Protein 7A0Q (pdb70)

Foldseek 3Di:
DAQAFFAQADAAFPCPQPFDDQPLQCAACQNFAKKKKWKFFQFPVGWTKIKIWMWHFDQAWIKIKMKIAGLVPRDIDIEIGIGHHADNDRFHDGDDPPFDKGAPDSSSAQWIWGADDDVQWGWIKIWHLSAYKQQPPRRQKDQFFPGIKGKIKSQFTQMWTWTAHPNRTTTTDRRRMGMIIMRMDTDDPGGFQKKKWWWWDFVVFQKTKTWIWGAHPVVRGTGTWIWIQHPSRDIDIWGKDKDFDAPDWAQAPVNLDIHGFWIWIGTPPFKIKIKGFSDHDQWHDDPFQQRIKRWTKMKMWIDTPNHTTITITIMIIGGPHSVD

Organism: Fusarium vanettenii (strain ATCC MYA-4622 / CBS 123669 / FGSC 9596 / NRRL 45880 / 77-13-4) (NCBI:txid660122)

InterPro domains:
  IPR010791 AttH domain [PF07143] (117-211)
  IPR023374 AttH-like domain superfamily [G3DSA:2.40.370.10] (51-213)
  IPR023374 AttH-like domain superfamily [G3DSA:2.40.370.10] (216-345)
  IPR053112 Fungal Dehydratase/Hydratase [PTHR40617] (25-342)

B-factor: mean 23.91, std 9.0, range [11.02, 64.19]

Radius of gyration: 18.1 Å; Cα contacts (8 Å, |Δi|>4): 929; chains: 1; bounding box: 51×47×46 Å

Solvent-accessible surface area: 13326 Å² total; per-residue (Å²): 166,52,63,3,127,38,35,145,60,162,22,49,30,96,103,82,70,117,45,79,32,36,7,28,129,6,0,13,5,62,51,15,18,19,0,14,2,0,1,0,0,5,2,96,78,80,43,9,6,4,2,6,1,14,0,26,45,36,128,121,33,1,3,0,5,0,2,11,4,18,12,140,77,69,62,33,56,55,15,30,35,64,20,96,79,26,75,128,64,117,81,2,56,0,44,18,67,102,11,0,0,60,18,66,26,186,57,15,21,57,87,0,51,1,30,0,78,71,126,102,1,42,4,59,2,17,5,50,5,20,0,14,20,0,10,0,26,17,32,0,39,24,48,16,2,102,12,71,2,57,1,1,0,1,0,2,0,89,0,87,32,14,0,41,28,153,75,104,153,8,49,8,32,44,68,112,0,2,0,0,0,10,0,28,32,49,91,39,99,36,51,1,29,46,23,13,7,0,0,0,1,0,58,89,37,94,54,16,0,0,0,5,20,9,52,7,81,91,146,127,75,111,28,108,28,0,0,0,11,6,31,123,38,99,38,58,72,36,76,2,104,54,65,48,28,119,192,86,55,46,107,7,72,39,71,158,22,45,4,10,0,13,0,113,2,101,1,60,73,5,9,52,5,74,0,31,4,70,14,86,61,2,1,2,52,11,157,49,8,31,7,4,0,0,3,0,1,0,41,11,61,23,46,9,112,106,99,111,14,139,10,8,0,0,0,17,9,4,45,29,51,67,132,112

Sequence (324 aa):
KFPFKPENSSKTTGTNAIPIVYGLLSESQPNSVGGSWWSSSYITTTNNEQYVVLAHYLDNPVYTYFRASTLNLETNEYHQYVTVGSSTPNITTLDVSVGNNGIKSESEEDNLSKLRSYSNHDNVTFDITYDATTGAVANGGAGTFQFGEGLTWEFGLPSSAKTEGSLTVHGEKLAIDPAKSHTWYDRQWGNTAAIPSNWTWFQLHIPSTEYKISAWIFSDPFRNTETRFATIRGANDETLVLPLEFTPIYKRTYESATGRVTYPLDWKLKISGFGDDFKLSSYTEDQELVGEDALQTAYEGFITFSGNVHSKPVQGYGLVEIVYSTWDV

Secondary structure (DSSP, 8-state):
--------S-TTTT--S--SS-TGGG-SGGG-SEEEEEEEEEBTTS-EEEEEEEEEE-SS-EEEEEEEEETTT--EEEEEEEES-----SS-EEEETTEEEEE-STTSSS-EEEEEEETTEEEEEEEE--S--EETTTTSEEEETTEEEEEEEEEEEEEEEEEEETTEEEEB-GGG-EEEEEEEEES-S---SEEEEEEEE-TTSS-EEEEEEEEETTTTEEEEEEEEE-STT-EEEEEEEEEEEEEEEEE-TTSS-EEEEEEEEEETTTEEEEEEESSS--EE--SSSTT-EEEEEEEEEEEETTEEEEEEEEEEEEES-S--

Structure (mmCIF, N/CA/C/O backbone):
data_7A0Q
#
_entry.id   7A0Q
#
_cell.length_a   121.327
_cell.length_b   70.201
_cell.length_c   51.260
_cell.angle_alpha   90.000
_cell.angle_beta   103.546
_cell.angle_gamma   90.000
#
_symmetry.space_group_name_H-M   'C 1 2 1'
#
loop_
_entity.id
_entity.type
_entity.pdbx_description
1 polymer 'CrtC domain-containing protein'
2 branched alpha-D-mannopyranose-(1-2)-alpha-D-mannopyranose
3 branched alpha-D-mannopyranose-(1-2)-alpha-D-mannopyranose-(1-6)-[alpha-D-mannopyranose-(1-3)]alpha-D-mannopyranose-(1-6)-beta-D-mannopyranose-(1-4)-2-acetamido-2-deoxy-beta-D-glucopyranose-(1-4)-2-acetamido-2-deoxy-beta-D-glucopyranose
4 non-polymer 2-acetamido-2-deoxy-beta-D-glucopyranose
5 non-polymer 'MAGNESIUM ION'
6 non-polymer IMIDAZOLE
7 water water
#
loop_
_atom_site.group_PDB
_atom_site.id
_atom_site.type_symbol
_atom_site.label_atom_id
_atom_site.label_alt_id
_atom_site.label_comp_id
_atom_site.label_asym_id
_atom_site.label_entity_id
_atom_site.label_seq_id
_atom_site.pdbx_PDB_ins_code
_atom_site.Cartn_x
_atom_site.Cartn_y
_atom_site.Cartn_z
_atom_site.occupancy
_atom_site.B_iso_or_equiv
_atom_site.auth_seq_id
_atom_site.auth_comp_id
_atom_site.auth_asym_id
_atom_site.auth_atom_id
_atom_site.pdbx_PDB_model_num
ATOM 1 N N . LYS A 1 25 ? 16.42499 -29.94465 60.75409 1.000 31.76338 25 LYS A N 1
ATOM 2 C CA . LYS A 1 25 ? 16.36104 -28.61206 60.15598 1.000 26.92967 25 LYS A CA 1
ATOM 3 C C . LYS A 1 25 ? 14.98264 -28.35763 59.56059 1.000 28.77822 25 LYS A C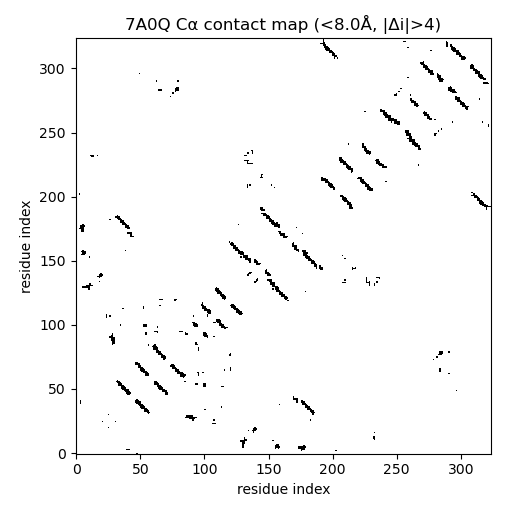 1
ATOM 4 O O . LYS A 1 25 ? 14.35248 -29.26739 59.00995 1.000 31.59427 25 LYS A O 1
ATOM 10 N N . PHE A 1 26 ? 14.51280 -27.11664 59.66915 1.000 22.43322 26 PHE A N 1
ATOM 11 C CA . PHE A 1 26 ? 13.22061 -26.81163 59.06829 1.000 24.38046 26 PHE A CA 1
ATOM 12 C C . PHE A 1 26 ? 13.36591 -26.70399 57.55588 1.000 22.22234 26 PHE A C 1
ATOM 13 O O . PHE A 1 26 ? 14.39572 -26.23500 57.06774 1.000 21.32056 26 PHE A O 1
ATOM 21 N N . PRO A 1 27 ? 12.34882 -27.12888 56.78722 1.000 20.73412 27 PRO A N 1
ATOM 22 C CA . PRO A 1 27 ? 12.43908 -27.14444 55.32220 1.000 19.85392 27 PRO A CA 1
ATOM 23 C C . PRO A 1 27 ? 12.17595 -25.78205 54.67125 1.000 21.82497 27 PRO A C 1
ATOM 24 O O . PRO A 1 27 ? 11.35733 -25.65799 53.75710 1.000 22.44973 27 PRO A O 1
ATOM 28 N N . PHE A 1 28 ? 12.90306 -24.75567 55.12839 1.000 19.07386 28 PHE A N 1
ATOM 29 C CA . PHE A 1 28 ? 12.81549 -23.43632 54.50591 1.000 18.56930 28 PHE A CA 1
ATOM 30 C C . PHE A 1 28 ? 13.23838 -23.51321 53.04389 1.000 23.70115 28 PHE A C 1
ATOM 31 O O . PHE A 1 28 ? 14.28515 -24.08397 52.71853 1.000 22.32090 28 PHE A O 1
ATOM 39 N N . LYS A 1 29 ? 12.43476 -22.91336 52.16039 1.000 20.58748 29 LYS A N 1
ATOM 40 C CA . LYS A 1 29 ? 12.79202 -22.82893 50.75042 1.000 18.12036 29 LYS A CA 1
ATOM 41 C C . LYS A 1 29 ? 11.88737 -21.81220 50.07014 1.000 19.03557 29 LYS A C 1
ATOM 42 O O . LYS A 1 29 ? 10.74397 -21.61768 50.50368 1.000 21.03593 29 LYS A O 1
ATOM 48 N N . PRO A 1 30 ? 12.35051 -21.15504 49.01451 1.000 19.40002 30 PRO A N 1
ATOM 49 C CA . PRO A 1 30 ? 11.52314 -20.15141 48.34416 1.000 19.25385 30 PRO A CA 1
ATOM 50 C C . PRO A 1 30 ? 10.57472 -20.77480 47.33290 1.000 22.55407 30 PRO A C 1
ATOM 51 O O . PRO A 1 30 ? 10.77014 -21.89133 46.84600 1.000 21.41703 30 PRO A O 1
ATOM 55 N N . GLU A 1 31 ? 9.53107 -20.01527 47.01434 1.000 17.99492 31 GLU A N 1
ATOM 56 C CA . GLU A 1 31 ? 8.75754 -20.31489 45.82451 1.000 17.88311 31 GLU A CA 1
ATOM 57 C C . GLU A 1 31 ? 9.42729 -19.68571 44.61029 1.000 20.42815 31 GLU A C 1
ATOM 58 O O . GLU A 1 31 ? 10.34568 -18.86419 44.72506 1.000 21.03861 31 GLU A O 1
ATOM 64 N N . ASN A 1 32 ? 8.98210 -20.10612 43.42557 1.000 22.49367 32 ASN A N 1
ATOM 65 C CA . ASN A 1 32 ? 9.48197 -19.54967 42.17880 1.000 23.71646 32 ASN A CA 1
ATOM 66 C C . ASN A 1 32 ? 8.29216 -19.31200 41.24800 1.000 28.13706 32 ASN A C 1
ATOM 67 O O . ASN A 1 32 ? 8.20328 -19.85122 40.14779 1.000 30.66416 32 ASN A O 1
ATOM 72 N N A SER A 1 33 ? 7.36002 -18.47839 41.70390 0.412 23.32207 33 SER A N 1
ATOM 73 N N B SER A 1 33 ? 7.36013 -18.47594 41.69101 0.588 23.29454 33 SER A N 1
ATOM 74 C CA A SER A 1 33 ? 6.10919 -18.19718 41.01161 0.412 24.88140 33 SER A CA 1
ATOM 75 C CA B SER A 1 33 ? 6.13760 -18.20462 40.95116 0.588 24.86755 33 SER A CA 1
ATOM 76 C C A SER A 1 33 ? 6.01994 -16.71446 40.66305 0.412 24.26236 33 SER A C 1
ATOM 77 C C B SER A 1 33 ? 5.99268 -16.70620 40.70502 0.588 24.24842 33 SER A C 1
ATOM 78 O O A SER A 1 33 ? 6.89238 -15.91241 41.00695 0.412 25.27658 33 SER A O 1
ATOM 79 O O B SER A 1 33 ? 6.79894 -15.88935 41.15898 0.588 24.94504 33 SER A O 1
ATOM 84 N N . LYS A 1 34 ? 4.93533 -16.35222 39.98058 1.000 27.12719 34 LYS A N 1
ATOM 85 C CA . LYS A 1 34 ? 4.63976 -14.95703 39.68905 1.000 23.73500 34 LYS A CA 1
ATOM 86 C C . LYS A 1 34 ? 3.86010 -14.34640 40.84902 1.000 19.93469 34 LYS A C 1
ATOM 87 O O . LYS A 1 34 ? 2.99385 -14.99809 41.43518 1.000 21.61834 34 LYS A O 1
ATOM 93 N N . THR A 1 35 ? 4.14566 -13.07555 41.15070 1.000 19.26464 35 THR A N 1
ATOM 94 C CA . THR A 1 35 ? 3.64871 -12.45658 42.38484 1.000 20.25350 35 THR A CA 1
ATOM 95 C C . THR A 1 35 ? 2.12589 -12.34237 42.39908 1.000 20.02955 35 THR A C 1
ATOM 96 O O . THR A 1 35 ? 1.48433 -12.56881 43.43658 1.000 22.00925 35 THR A O 1
ATOM 100 N N . THR A 1 36 ? 1.52039 -11.97019 41.27567 1.000 21.95560 36 THR A N 1
ATOM 101 C CA . THR A 1 36 ? 0.07648 -11.81265 41.20591 1.000 17.58560 36 THR A CA 1
ATOM 102 C C . THR A 1 36 ? -0.58263 -12.92559 40.40623 1.000 19.34324 36 THR A C 1
ATOM 103 O O . THR A 1 36 ? -1.78061 -12.84552 40.11428 1.000 22.24534 36 THR A O 1
ATOM 107 N N . GLY A 1 37 ? 0.18344 -13.95183 40.03700 1.000 20.29612 37 GLY A N 1
ATOM 108 C CA . GLY A 1 37 ? -0.37815 -15.13240 39.40301 1.000 18.86797 37 GLY A CA 1
ATOM 109 C C . GLY A 1 37 ? -1.07013 -14.80986 38.09532 1.000 22.52771 37 GLY A C 1
ATOM 110 O O . GLY A 1 37 ? -0.52333 -14.14160 37.21435 1.000 20.57767 37 GLY A O 1
ATOM 111 N N . THR A 1 38 ? -2.30492 -15.27636 37.96356 1.000 21.13908 38 THR A N 1
ATOM 112 C CA . THR A 1 38 ? -3.07615 -15.04334 36.75295 1.000 16.75056 38 THR A CA 1
ATOM 113 C C . THR A 1 38 ? -3.69789 -13.64968 36.68300 1.000 19.35005 38 THR A C 1
ATOM 114 O O . THR A 1 38 ? -4.18317 -13.26519 35.60873 1.000 19.31028 38 THR A O 1
ATOM 118 N N . ASN A 1 39 ? -3.71867 -12.90501 37.79243 1.000 16.51889 39 ASN A N 1
ATOM 119 C CA . ASN A 1 39 ? -4.42598 -11.62511 37.92313 1.000 20.46672 39 ASN A CA 1
ATOM 120 C C . ASN A 1 39 ? -5.92552 -11.76203 37.64891 1.000 22.58832 39 ASN A C 1
ATOM 121 O O . ASN A 1 39 ? -6.61349 -10.76819 37.35798 1.000 24.31996 39 ASN A O 1
ATOM 126 N N . ALA A 1 40 ? -6.44949 -12.98306 37.77091 1.000 19.17788 40 ALA A N 1
ATOM 127 C CA . ALA A 1 40 ? -7.86491 -13.23813 37.51850 1.000 16.39886 40 ALA A CA 1
ATOM 128 C C . ALA A 1 40 ? -8.75332 -12.69551 38.63209 1.000 14.31466 40 ALA A C 1
ATOM 129 O O . ALA A 1 40 ? -9.92174 -12.36972 38.38726 1.000 15.94949 40 ALA A O 1
ATOM 131 N N . ILE A 1 41 ? -8.23999 -12.63243 39.85451 1.000 15.89366 41 ILE A N 1
ATOM 132 C CA . ILE A 1 41 ? -8.98385 -12.09741 40.99014 1.000 14.77049 41 ILE A CA 1
ATOM 133 C C . ILE A 1 41 ? -8.72889 -10.59890 41.03990 1.000 16.35070 41 ILE A C 1
ATOM 134 O O . ILE A 1 41 ? -7.56097 -10.18522 41.12341 1.000 15.54374 41 ILE A O 1
ATOM 139 N N . PRO A 1 42 ? -9.76085 -9.75966 40.96508 1.000 14.01423 42 PRO A N 1
ATOM 140 C CA . PRO A 1 42 ? -9.56679 -8.30332 40.83944 1.000 14.45521 42 PRO A CA 1
ATOM 141 C C . PRO A 1 42 ? -9.31195 -7.63279 42.18926 1.000 15.65622 42 PRO A C 1
ATOM 142 O O . PRO A 1 42 ? -10.17412 -6.97838 42.80302 1.000 14.13925 42 PRO A O 1
ATOM 146 N N . ILE A 1 43 ? -8.08459 -7.79487 42.68093 1.000 15.87735 43 ILE A N 1
ATOM 147 C CA . ILE A 1 43 ? -7.71371 -7.19876 43.96881 1.000 13.99049 43 ILE A CA 1
ATOM 148 C C . ILE A 1 43 ? -7.74068 -5.67433 43.86982 1.000 13.03366 43 ILE A C 1
ATOM 149 O O . ILE A 1 43 ? -7.70531 -5.08622 42.78862 1.000 15.86235 43 ILE A O 1
ATOM 154 N N . VAL A 1 44 ? -7.83987 -5.01580 45.02695 1.000 13.98579 44 VAL A N 1
ATOM 155 C CA . VAL A 1 44 ? -8.20752 -3.59919 45.01700 1.000 13.91409 44 VAL A CA 1
ATOM 156 C C . VAL A 1 44 ? -7.02009 -2.64546 44.91684 1.000 15.91132 44 VAL A C 1
ATOM 157 O O . VAL A 1 44 ? -7.18627 -1.43529 45.10995 1.000 15.94772 44 VAL A O 1
ATOM 161 N N . TYR A 1 45 ? -5.83024 -3.15856 44.59348 1.000 14.09851 45 TYR A N 1
ATOM 162 C CA . TYR A 1 45 ? -4.68136 -2.28355 44.36111 1.000 15.89806 45 TYR A CA 1
ATOM 163 C C . TYR A 1 45 ? -3.65562 -2.98949 43.48670 1.000 15.26523 45 TYR A C 1
ATOM 164 O O . TYR A 1 45 ? -3.69197 -4.21077 43.29752 1.000 15.18176 45 TYR A O 1
ATOM 173 N N . GLY A 1 46 ? -2.74583 -2.18595 42.93910 1.000 15.77863 46 GLY A N 1
ATOM 174 C CA . GLY A 1 46 ? -1.49790 -2.70850 42.37726 1.000 14.88360 46 GLY A CA 1
ATOM 175 C C . GLY A 1 46 ? -0.46270 -2.81538 43.48553 1.000 14.94112 46 GLY A C 1
ATOM 176 O O . GLY A 1 46 ? -0.32927 -1.92058 44.31712 1.000 16.65551 46 GLY A O 1
ATOM 177 N N A LEU A 1 47 ? 0.27806 -3.92621 43.48159 0.360 14.18892 47 LEU A N 1
ATOM 178 N N B LEU A 1 47 ? 0.25631 -3.93889 43.49773 0.640 14.13395 47 LEU A N 1
ATOM 179 C CA A LEU A 1 47 ? 1.26081 -4.15180 44.53915 0.360 14.24078 47 LEU A CA 1
ATOM 180 C CA B LEU A 1 47 ? 1.27188 -4.15005 44.52612 0.640 14.20585 47 LEU A CA 1
ATOM 181 C C A LEU A 1 47 ? 2.41954 -3.16447 44.45144 0.360 14.99276 47 LEU A C 1
ATOM 182 C C B LEU A 1 47 ? 2.36851 -3.09944 44.44060 0.640 14.93559 47 LEU A C 1
ATOM 183 O O A LEU A 1 47 ? 2.88524 -2.65885 45.48018 0.360 15.12541 47 LEU A O 1
ATOM 184 O O B LEU A 1 47 ? 2.74517 -2.49315 45.45090 0.640 15.26403 47 LEU A O 1
ATOM 193 N N . SER A 1 48 ? 2.90677 -2.88879 43.23505 1.000 15.00268 48 SER A N 1
ATOM 194 C CA . SER A 1 48 ? 4.06629 -2.01211 43.08139 1.000 14.65459 48 SER A CA 1
ATOM 195 C C . SER A 1 48 ? 3.75201 -0.60144 43.55484 1.000 16.45976 48 SER A C 1
ATOM 196 O O . SER A 1 48 ? 4.55666 0.02905 44.25548 1.000 16.03746 48 SER A O 1
ATOM 199 N N . GLU A 1 49 ? 2.57565 -0.09926 43.18045 1.000 15.31120 49 GLU A N 1
ATOM 200 C CA . GLU A 1 49 ? 2.13864 1.24723 43.51471 1.000 16.88024 49 GLU A CA 1
ATOM 201 C C . GLU A 1 49 ? 1.82703 1.40655 44.99852 1.000 15.37901 49 GLU A C 1
ATOM 202 O O . GLU A 1 49 ? 1.73467 2.53802 45.48880 1.000 17.67322 49 GLU A O 1
ATOM 208 N N . SER A 1 50 ? 1.63115 0.30148 45.70905 1.000 14.50698 50 SER A N 1
ATOM 209 C CA . SER A 1 50 ? 1.31423 0.31618 47.12955 1.000 14.66668 50 SER A CA 1
ATOM 210 C C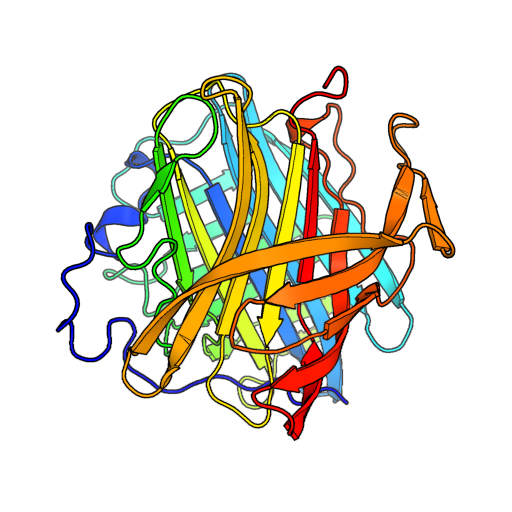 . SER A 1 50 ? 2.55177 0.35667 48.01864 1.000 13.65043 50 SER A C 1
ATOM 211 O O . SER A 1 50 ? 2.42671 0.51398 49.24148 1.000 14.40962 50 SER A O 1
ATOM 214 N N . GLN A 1 51 ? 3.74422 0.21633 47.44373 1.000 14.38736 51 GLN A N 1
ATOM 215 C CA . GLN A 1 51 ? 4.97278 0.10772 48.21493 1.000 14.10534 51 GLN A CA 1
ATOM 216 C C . GLN A 1 51 ? 5.62940 1.42180 48.65847 1.000 13.40920 51 GLN A C 1
ATOM 217 O O . GLN A 1 51 ? 6.27362 1.42622 49.71035 1.000 14.67994 51 GLN A O 1
ATOM 223 N N . PRO A 1 52 ? 5.53063 2.53057 47.91607 1.000 15.59949 52 PRO A N 1
ATOM 224 C CA . PRO A 1 52 ? 6.33484 3.71459 48.27155 1.000 15.21446 52 PRO A CA 1
ATOM 225 C C . PRO A 1 52 ? 5.99686 4.32643 49.62696 1.000 15.09666 52 PRO A C 1
ATOM 226 O O . PRO A 1 52 ? 4.89190 4.19087 50.16470 1.000 14.88666 52 PRO A O 1
ATOM 230 N N . ASN A 1 53 ? 6.98005 5.07245 50.14467 1.000 14.64247 53 ASN A N 1
ATOM 231 C CA . ASN A 1 53 ? 6.82482 5.84481 51.37696 1.000 16.05095 53 ASN A CA 1
ATOM 232 C C . ASN A 1 53 ? 5.52701 6.63685 51.39855 1.000 16.29131 53 ASN A C 1
ATOM 233 O O . ASN A 1 53 ? 4.86241 6.71091 52.43509 1.000 16.87999 53 ASN A O 1
ATOM 238 N N . SER A 1 54 ? 5.19125 7.28631 50.27742 1.000 15.88086 54 SER A N 1
ATOM 239 C CA . SER A 1 54 ? 4.04299 8.19502 50.26004 1.000 16.99413 54 SER A CA 1
ATOM 240 C C . SER A 1 54 ? 2.75876 7.49615 50.66912 1.000 19.53493 54 SER A C 1
ATOM 241 O O . SER A 1 54 ? 1.81242 8.16762 51.09328 1.000 18.23126 54 SER A O 1
ATOM 244 N N . VAL A 1 55 ? 2.69176 6.17050 50.51445 1.000 15.88149 55 VAL A N 1
ATOM 245 C CA . VAL A 1 55 ? 1.45467 5.45944 50.83530 1.000 15.96994 55 VAL A CA 1
ATOM 246 C C . VAL A 1 55 ? 1.27084 5.35402 52.34266 1.000 18.13356 55 VAL A C 1
ATOM 247 O O . VAL A 1 55 ? 0.13367 5.25386 52.82923 1.000 17.98871 55 VAL A O 1
ATOM 251 N N . GLY A 1 56 ? 2.36801 5.39516 53.10328 1.000 17.37255 56 GLY A N 1
ATOM 252 C CA . GLY A 1 56 ? 2.32343 5.36638 54.55191 1.000 14.35958 56 GLY A CA 1
ATOM 253 C C . GLY A 1 56 ? 2.17680 3.95228 55.08290 1.000 14.40557 56 GLY A C 1
ATOM 254 O O . GLY A 1 56 ? 2.16016 2.97402 54.33242 1.000 16.20168 56 GLY A O 1
ATOM 255 N N . GLY A 1 57 ? 2.07296 3.84524 56.40361 1.000 14.26034 57 GLY A N 1
ATOM 256 C CA . GLY A 1 57 ? 1.71775 2.58532 57.04109 1.000 15.59333 57 GLY A CA 1
ATOM 257 C C . GLY A 1 57 ? 2.93563 1.80357 57.53047 1.000 15.70765 57 GLY A C 1
ATOM 258 O O . GLY A 1 57 ? 3.80821 2.35117 58.21662 1.000 16.34176 57 GLY A O 1
ATOM 259 N N . SER A 1 58 ? 2.96930 0.50637 57.20859 1.000 13.17675 58 SER A N 1
ATOM 260 C CA . SER A 1 58 ? 3.86937 -0.44890 57.83100 1.000 13.77006 58 SER A CA 1
ATOM 261 C C . SER A 1 58 ? 4.51911 -1.32491 56.76486 1.000 15.18072 58 SER A C 1
ATOM 262 O O . SER A 1 58 ? 3.86428 -1.74083 55.80990 1.000 13.48813 58 SER A O 1
ATOM 265 N N . TRP A 1 59 ? 5.81867 -1.58931 56.93987 1.000 13.88175 59 TRP A N 1
ATOM 266 C CA . TRP A 1 59 ? 6.61285 -2.43917 56.05405 1.000 14.30531 59 TRP A CA 1
ATOM 267 C C . TRP A 1 59 ? 7.31335 -3.46284 56.94385 1.000 14.29839 59 TRP A C 1
ATOM 268 O O . TRP A 1 59 ? 7.92484 -3.07990 57.94374 1.000 14.85558 59 TRP A O 1
ATOM 279 N N . TRP A 1 60 ? 7.22475 -4.75021 56.60130 1.000 15.73880 60 TRP A N 1
ATOM 280 C CA . TRP A 1 60 ? 7.54598 -5.80194 57.56277 1.000 14.53711 60 TRP A CA 1
ATOM 281 C C . TRP A 1 60 ? 8.08195 -7.03240 56.84708 1.000 15.41256 60 TRP A C 1
ATOM 282 O O . TRP A 1 60 ? 7.57777 -7.40417 55.78817 1.000 14.66328 60 TRP A O 1
ATOM 293 N N . SER A 1 61 ? 9.10922 -7.65842 57.42271 1.000 13.39819 61 SER A N 1
ATOM 294 C CA . SER A 1 61 ? 9.63439 -8.88864 56.84299 1.000 14.90016 61 SER A CA 1
ATOM 295 C C . SER A 1 61 ? 10.05174 -9.85761 57.93473 1.000 13.92760 61 SER A C 1
ATOM 296 O O . SER A 1 61 ? 10.60172 -9.45937 58.96731 1.000 14.40322 61 SER A O 1
ATOM 299 N N . SER A 1 62 ? 9.75969 -11.13477 57.70250 1.000 14.26235 62 SER A N 1
ATOM 300 C CA . SER A 1 62 ? 10.29073 -12.22539 58.51950 1.000 15.03944 62 SER A CA 1
ATOM 301 C C . SER A 1 62 ? 11.01164 -13.21231 57.60769 1.000 18.69120 62 SER A C 1
ATOM 302 O O . SER A 1 62 ? 10.39305 -13.82974 56.73452 1.000 15.86202 62 SER A O 1
ATOM 305 N N . SER A 1 63 ? 12.32574 -13.32487 57.78218 1.000 15.26796 63 SER A N 1
ATOM 306 C CA . SER A 1 63 ? 13.13972 -14.19490 56.94374 1.000 18.46776 63 SER A CA 1
ATOM 307 C C . SER A 1 63 ? 13.45118 -15.47792 57.69165 1.000 15.76148 63 SER A C 1
ATOM 308 O O . SER A 1 63 ? 13.95724 -15.43441 58.81794 1.000 17.40503 63 SER A O 1
ATOM 311 N N . TYR A 1 64 ? 13.11621 -16.60308 57.06959 1.000 15.59287 64 TYR A N 1
ATOM 312 C CA . TYR A 1 64 ? 13.41796 -17.93359 57.57735 1.000 16.90744 64 TYR A CA 1
ATOM 313 C C . TYR A 1 64 ? 14.66745 -18.40538 56.84593 1.000 16.54959 64 TYR A C 1
ATOM 314 O O . TYR A 1 64 ? 14.60565 -18.71653 55.65410 1.000 17.96469 64 TYR A O 1
ATOM 323 N N . ILE A 1 65 ? 15.79898 -18.44333 57.55179 1.000 17.50463 65 ILE A N 1
ATOM 324 C CA . ILE A 1 65 ? 17.11815 -18.47981 56.92762 1.000 16.47067 65 ILE A CA 1
ATOM 325 C C . ILE A 1 65 ? 17.81925 -19.79287 57.26491 1.000 17.87600 65 ILE A C 1
ATOM 326 O O . ILE A 1 65 ? 17.81261 -20.22401 58.41962 1.000 19.22813 65 ILE A O 1
ATOM 331 N N . THR A 1 66 ? 18.40481 -20.42843 56.25174 1.000 17.53140 66 THR A N 1
ATOM 332 C CA . THR A 1 66 ? 19.50485 -21.36925 56.44132 1.000 18.56351 66 THR A CA 1
ATOM 333 C C . THR A 1 66 ? 20.75201 -20.72256 55.85670 1.000 17.29572 66 THR A C 1
ATOM 334 O O . THR A 1 66 ? 20.72069 -20.24334 54.71989 1.000 18.35725 66 THR A O 1
ATOM 338 N N . THR A 1 67 ? 21.83691 -20.67978 56.64021 1.000 20.17102 67 THR A N 1
ATOM 339 C CA . THR A 1 67 ? 23.07983 -20.11589 56.14130 1.000 19.44054 67 THR A CA 1
ATOM 340 C C . THR A 1 67 ? 23.85148 -21.16626 55.34622 1.000 17.62279 67 THR A C 1
ATOM 341 O O . THR A 1 67 ? 23.50538 -22.35232 55.34227 1.000 20.28672 67 THR A O 1
ATOM 345 N N . THR A 1 68 ? 24.91009 -20.71557 54.66283 1.000 19.17390 68 THR A N 1
ATOM 346 C CA . THR A 1 68 ? 25.70940 -21.64892 53.87755 1.000 20.62023 68 THR A CA 1
ATOM 347 C C . THR A 1 68 ? 26.49729 -22.60721 54.75857 1.000 24.17436 68 THR A C 1
ATOM 348 O O . THR A 1 68 ? 26.95207 -23.64367 54.25828 1.000 22.66628 68 THR A O 1
ATOM 352 N N . ASN A 1 69 ? 26.66320 -22.30250 56.05073 1.000 19.94981 69 ASN A N 1
ATOM 353 C CA . ASN A 1 69 ? 27.23608 -23.26118 56.98926 1.000 21.80953 69 ASN A CA 1
ATOM 354 C C . ASN A 1 69 ? 26.16969 -23.96077 57.83088 1.000 24.73044 69 ASN A C 1
ATOM 355 O O . ASN A 1 69 ? 26.46387 -24.42937 58.93583 1.000 26.64873 69 ASN A O 1
ATOM 360 N N . ASN A 1 70 ? 24.93175 -24.02884 57.32424 1.000 22.09081 70 ASN A N 1
ATOM 361 C CA . ASN A 1 70 ? 23.86227 -24.90930 57.80519 1.000 18.93030 70 ASN A CA 1
ATOM 362 C C . ASN A 1 70 ? 23.26846 -24.49050 59.14782 1.000 24.55698 70 ASN A C 1
ATOM 363 O O . ASN A 1 70 ? 22.68520 -25.32517 59.84961 1.000 29.30279 70 ASN A O 1
ATOM 368 N N . GLU A 1 71 ? 23.37653 -23.21858 59.52347 1.000 23.58494 71 GLU A N 1
ATOM 369 C CA . GLU A 1 71 ? 22.68310 -22.70627 60.69992 1.000 23.15476 71 GLU A CA 1
ATOM 370 C C . GLU A 1 71 ? 21.35481 -22.08404 60.28421 1.000 19.16592 71 GLU A C 1
ATOM 371 O O . GLU A 1 71 ? 21.23248 -21.53317 59.18911 1.000 23.47242 71 GLU A O 1
ATOM 377 N N . GLN A 1 72 ? 20.36795 -22.15310 61.17084 1.000 20.38002 72 GLN A N 1
ATOM 378 C CA . GLN A 1 72 ? 19.05751 -21.59174 60.87051 1.000 21.27942 72 GLN A CA 1
ATOM 379 C C . GLN A 1 72 ? 18.70257 -20.46115 61.82891 1.000 20.99324 72 GLN A C 1
ATOM 380 O O . GLN A 1 72 ? 18.95069 -20.53901 63.03863 1.000 19.28160 72 GLN A O 1
ATOM 386 N N . TYR A 1 73 ? 18.10351 -19.41144 61.26509 1.000 19.25615 73 TYR A N 1
ATOM 387 C CA . TYR A 1 73 ? 17.72688 -18.22152 62.00890 1.000 19.56880 73 TYR A CA 1
ATOM 388 C C . TYR A 1 73 ? 16.37598 -17.74838 61.50539 1.000 20.82378 73 TYR A C 1
ATOM 389 O O . TYR A 1 73 ? 15.98572 -18.03123 60.37312 1.000 18.74990 73 TYR A O 1
ATOM 398 N N . VAL A 1 74 ? 15.66704 -17.01594 62.35650 1.000 19.75484 74 VAL A N 1
ATOM 399 C CA . VAL A 1 74 ? 14.50586 -16.23689 61.93604 1.000 17.28120 74 VAL A CA 1
ATOM 400 C C . VAL A 1 74 ? 14.83882 -14.77705 62.21712 1.000 18.11028 74 VAL A C 1
ATOM 401 O O . VAL A 1 74 ? 15.20276 -14.42394 63.34562 1.000 18.53823 74 VAL A O 1
ATOM 405 N N . VAL A 1 75 ? 14.75004 -13.93772 61.19115 1.000 15.88849 75 VAL A N 1
ATOM 406 C CA . VAL A 1 75 ? 15.15333 -12.53895 61.28744 1.000 16.37366 75 VAL A CA 1
ATOM 407 C C . VAL A 1 75 ? 13.95704 -11.66164 60.94824 1.000 15.66124 75 VAL A C 1
ATOM 408 O O . VAL A 1 75 ? 13.34187 -11.82737 59.88727 1.000 17.28488 75 VAL A O 1
ATOM 412 N N . LEU A 1 76 ? 13.66346 -10.71119 61.82344 1.000 17.37550 76 LEU A N 1
ATOM 413 C CA . LEU A 1 76 ? 12.52500 -9.81535 61.67464 1.000 14.90302 76 LEU A CA 1
ATOM 414 C C . LEU A 1 76 ? 13.00222 -8.39455 61.41871 1.000 16.10601 76 LEU A C 1
ATOM 415 O O . LEU A 1 76 ? 13.96951 -7.94104 62.03209 1.000 16.34525 76 LEU A O 1
ATOM 420 N N . ALA A 1 77 ? 12.32259 -7.69486 60.51501 1.000 16.01958 77 ALA A N 1
ATOM 421 C CA . ALA A 1 77 ? 12.54860 -6.27238 60.28845 1.000 13.80596 77 ALA A CA 1
ATOM 422 C C . ALA A 1 77 ? 11.19701 -5.59298 60.13272 1.000 15.62782 77 ALA A C 1
ATOM 423 O O . ALA A 1 77 ? 10.31748 -6.12027 59.44718 1.000 16.75239 77 ALA A O 1
ATOM 425 N N . HIS A 1 78 ? 11.03307 -4.41848 60.74774 1.000 15.42676 78 HIS A N 1
ATOM 426 C CA . HIS A 1 78 ? 9.73879 -3.74953 60.69808 1.000 14.94534 78 HIS A CA 1
ATOM 427 C C . HIS A 1 78 ? 9.91464 -2.24241 60.81681 1.000 15.35413 78 HIS A C 1
ATOM 428 O O . HIS A 1 78 ? 10.53796 -1.77600 61.77325 1.000 16.26167 78 HIS A O 1
ATOM 435 N N . TYR A 1 79 ? 9.34967 -1.49248 59.86768 1.000 15.23019 79 TYR A N 1
ATOM 436 C CA . TYR A 1 79 ? 9.27897 -0.03453 59.94518 1.000 15.38552 79 TYR A CA 1
ATOM 437 C C . TYR A 1 79 ? 7.82366 0.39374 60.02373 1.000 15.69813 79 TYR A C 1
ATOM 438 O O . TYR A 1 79 ? 6.99818 -0.06303 59.23059 1.000 15.33269 79 TYR A O 1
ATOM 447 N N . LEU A 1 80 ? 7.51559 1.28740 60.95945 1.000 16.22614 80 LEU A N 1
ATOM 448 C CA . LEU A 1 80 ? 6.16263 1.80929 61.11281 1.000 15.32657 80 LEU A CA 1
ATOM 449 C C . LEU A 1 80 ? 6.18819 3.32717 61.00627 1.000 18.99535 80 LEU A C 1
ATOM 450 O O . LEU A 1 80 ? 6.95166 3.99265 61.71891 1.000 18.97878 80 LEU A O 1
ATOM 455 N N . ASP A 1 81 ? 5.35777 3.87345 60.12163 1.000 17.34724 81 ASP A N 1
ATOM 456 C CA . ASP A 1 81 ? 5.09919 5.30567 60.10368 1.000 19.38436 81 ASP A CA 1
ATOM 457 C C . ASP A 1 81 ? 3.83753 5.59696 60.90415 1.000 24.40517 81 ASP A C 1
ATOM 458 O O . ASP A 1 81 ? 2.81914 4.92473 60.72734 1.000 23.74816 81 ASP A O 1
ATOM 463 N N . ASN A 1 82 ? 3.90892 6.60046 61.77370 1.000 21.76231 82 ASN A N 1
ATOM 464 C CA . ASN A 1 82 ? 2.81012 6.97205 62.65887 1.000 27.31783 82 ASN A CA 1
ATOM 465 C C . ASN A 1 82 ? 2.83044 8.48682 62.80649 1.000 26.69612 82 ASN A C 1
ATOM 466 O O . ASN A 1 82 ? 3.89601 9.09837 62.67685 1.000 29.56236 82 ASN A O 1
ATOM 471 N N . PRO A 1 83 ? 1.67766 9.12488 63.03791 1.000 33.42009 83 PRO A N 1
ATOM 472 C CA . PRO A 1 83 ? 1.67664 10.59522 63.13715 1.000 32.36197 83 PRO A CA 1
ATOM 473 C C . PRO A 1 83 ? 2.53273 11.14258 64.26921 1.000 29.76139 83 PRO A C 1
ATOM 474 O O . PRO A 1 83 ? 3.04258 12.26650 64.15924 1.000 36.61908 83 PRO A O 1
ATOM 478 N N . VAL A 1 84 ? 2.71959 10.38513 65.34569 1.000 29.90736 84 VAL A N 1
ATOM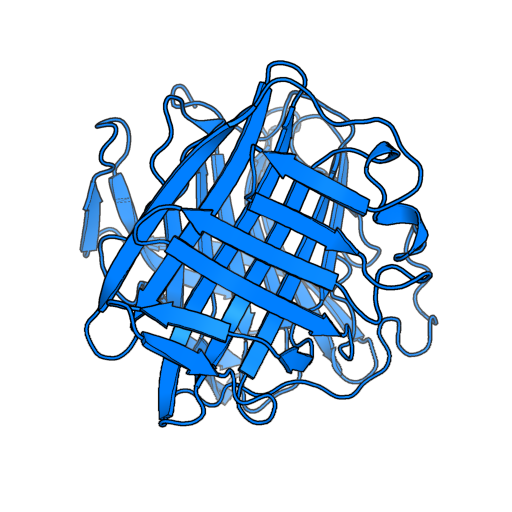 479 C CA . VAL A 1 84 ? 3.47945 10.87062 66.49593 1.000 32.19098 84 VAL A CA 1
ATOM 480 C C . VAL A 1 84 ? 4.96985 10.59709 66.34186 1.000 35.64770 84 VAL A C 1
ATOM 481 O O . VAL A 1 84 ? 5.80041 11.42034 66.73039 1.000 32.02930 84 VAL A O 1
ATOM 485 N N . TYR A 1 85 ? 5.32979 9.44369 65.78917 1.000 26.78179 85 TYR A N 1
ATOM 486 C CA . TYR A 1 85 ? 6.72626 9.05707 65.65416 1.000 25.32559 85 TYR A CA 1
ATOM 487 C C . TYR A 1 85 ? 6.80867 7.97928 64.58526 1.000 24.90990 85 TYR A C 1
ATOM 488 O O . TYR A 1 85 ? 5.79397 7.45125 64.12865 1.000 26.62253 85 TYR A O 1
ATOM 497 N N . THR A 1 86 ? 8.03355 7.65942 64.19318 1.000 21.54964 86 THR A N 1
ATOM 498 C CA . THR A 1 86 ? 8.30420 6.47555 63.39657 1.000 21.60387 86 THR A CA 1
ATOM 499 C C . THR A 1 86 ? 9.13736 5.52453 64.23443 1.000 20.33363 86 THR A C 1
ATOM 500 O O . THR A 1 86 ? 9.71057 5.90692 65.25433 1.000 19.51782 86 THR A O 1
ATOM 504 N N . TYR A 1 87 ? 9.24240 4.27832 63.78477 1.000 18.85614 87 TYR A N 1
ATOM 505 C CA . TYR A 1 87 ? 10.24297 3.42079 64.39017 1.000 17.55319 87 TYR A CA 1
ATOM 506 C C . TYR A 1 87 ? 10.65915 2.33749 63.41697 1.000 18.49782 87 TYR A C 1
ATOM 507 O O . TYR A 1 87 ? 9.95454 2.01661 62.45686 1.000 17.10290 87 TYR A O 1
ATOM 516 N N . PHE A 1 88 ? 11.85920 1.82828 63.65366 1.000 17.48358 88 PHE A N 1
ATOM 517 C CA . PHE A 1 88 ? 12.32853 0.59109 63.06018 1.000 15.22525 88 PHE A CA 1
ATOM 518 C C . PHE A 1 88 ? 12.65518 -0.36188 64.19146 1.000 18.32177 88 PHE A C 1
ATOM 519 O O . PHE A 1 88 ? 13.24935 0.04076 65.19896 1.000 20.43655 88 PHE A O 1
ATOM 527 N N . ARG A 1 89 ? 12.26507 -1.62187 64.03076 1.000 14.59207 89 ARG A N 1
ATOM 528 C CA . ARG A 1 89 ? 12.58728 -2.63635 65.01913 1.000 15.79113 89 ARG A CA 1
ATOM 529 C C . ARG A 1 89 ? 12.96603 -3.92643 64.30244 1.000 15.75381 89 ARG A C 1
ATOM 530 O O . ARG A 1 89 ? 12.56588 -4.16838 63.15746 1.000 15.47763 89 ARG A O 1
ATOM 538 N N . ALA A 1 90 ? 13.79259 -4.73092 64.96219 1.000 17.28462 90 ALA A N 1
ATOM 539 C CA . ALA A 1 90 ? 14.33919 -5.91635 64.31180 1.000 17.00940 90 ALA A CA 1
ATOM 540 C C . ALA A 1 90 ? 14.77208 -6.90882 65.37368 1.000 19.17148 90 ALA A C 1
ATOM 541 O O . ALA A 1 90 ? 15.08409 -6.53088 66.50626 1.000 18.53099 90 ALA A O 1
ATOM 543 N N . SER A 1 91 ? 14.83849 -8.17964 64.97697 1.000 18.69569 91 SER A N 1
ATOM 544 C CA . SER A 1 91 ? 15.28070 -9.22187 65.89511 1.000 19.19299 91 SER A CA 1
ATOM 545 C C . SER A 1 91 ? 15.92766 -10.35651 65.11872 1.000 17.44346 91 SER A C 1
ATOM 546 O O . SER A 1 91 ? 15.71274 -10.52203 63.91345 1.000 17.49096 91 SER A O 1
ATOM 549 N N . THR A 1 92 ? 16.73842 -11.13997 65.83224 1.000 18.84100 92 THR A N 1
ATOM 550 C CA . THR A 1 92 ? 17.28916 -12.37801 65.30156 1.000 16.08519 92 THR A CA 1
ATOM 551 C C . THR A 1 92 ? 17.06927 -13.47908 66.31850 1.000 17.99365 92 THR A C 1
ATOM 552 O O . THR A 1 92 ? 17.16222 -13.24234 67.52646 1.000 20.41625 92 THR A O 1
ATOM 556 N N . LEU A 1 93 ? 16.76189 -14.67736 65.82553 1.000 18.45811 93 LEU A N 1
ATOM 557 C CA . LEU A 1 93 ? 16.57911 -15.85611 66.66240 1.000 19.77515 93 LEU A CA 1
ATOM 558 C C . LEU A 1 93 ? 17.41317 -16.98155 66.07458 1.000 21.79642 93 LEU A C 1
ATOM 559 O O . LEU A 1 93 ? 17.24370 -17.33047 64.90380 1.000 19.47514 93 LEU A O 1
ATOM 564 N N . ASN A 1 94 ? 18.32151 -17.52884 66.88056 1.000 21.36120 94 ASN A N 1
ATOM 565 C CA . ASN A 1 94 ? 19.09302 -18.70695 66.50459 1.000 23.22813 94 ASN A CA 1
ATOM 566 C C . ASN A 1 94 ? 18.27569 -19.95071 66.83989 1.000 23.28238 94 ASN A C 1
ATOM 567 O O . ASN A 1 94 ? 17.97389 -20.20117 68.01070 1.000 24.71545 94 ASN A O 1
ATOM 572 N N . LEU A 1 95 ? 17.92576 -20.73949 65.82062 1.000 22.04843 95 LEU A N 1
ATOM 573 C CA . LEU A 1 95 ? 17.03121 -21.86606 66.05008 1.000 23.07299 95 LEU A CA 1
ATOM 574 C C . LEU A 1 95 ? 17.72293 -23.04104 66.72891 1.000 25.27788 95 LEU A C 1
ATOM 575 O O . LEU A 1 95 ? 17.03394 -23.92087 67.25801 1.000 26.51161 95 LEU A O 1
ATOM 580 N N . GLU A 1 96 ? 19.05721 -23.06834 66.73259 1.000 27.25974 96 GLU A N 1
ATOM 581 C CA . GLU A 1 96 ? 19.76432 -24.13525 67.43361 1.000 27.83576 96 GLU A CA 1
ATOM 582 C C . GLU A 1 96 ? 19.86753 -23.85455 68.92823 1.000 30.73021 96 GLU A C 1
ATOM 583 O O . GLU A 1 96 ? 19.65479 -24.75257 69.74925 1.000 33.02569 96 GLU A O 1
ATOM 589 N N . THR A 1 97 ? 20.19587 -22.61936 69.29976 1.000 31.62006 97 THR A N 1
ATOM 590 C CA . THR A 1 97 ? 20.53289 -22.28216 70.67557 1.000 32.36326 97 THR A CA 1
ATOM 591 C C . THR A 1 97 ? 19.47087 -21.46495 71.39153 1.000 31.26923 97 THR A C 1
ATOM 592 O O . THR A 1 97 ? 19.58049 -21.27808 72.61087 1.000 30.34907 97 THR A O 1
ATOM 596 N N . ASN A 1 98 ? 18.46435 -20.96472 70.67087 1.000 28.51188 98 ASN A N 1
ATOM 597 C CA . ASN A 1 98 ? 17.44197 -20.02918 71.14348 1.000 27.92225 98 ASN A CA 1
ATOM 598 C C . ASN A 1 98 ? 17.99097 -18.63963 71.44215 1.000 25.58903 98 ASN A C 1
ATOM 599 O O . ASN A 1 98 ? 17.25970 -17.80761 71.99438 1.000 25.26598 98 ASN A O 1
ATOM 604 N N . GLU A 1 99 ? 19.24316 -18.34876 71.08985 1.000 27.15135 99 GLU A N 1
ATOM 605 C CA . GLU A 1 99 ? 19.77771 -17.01656 71.34436 1.000 28.45843 99 GLU A CA 1
ATOM 606 C C . GLU A 1 99 ? 18.99693 -15.97725 70.54872 1.000 23.47174 99 GLU A C 1
ATOM 607 O O . GLU A 1 99 ? 18.80309 -16.12309 69.33845 1.000 24.82090 99 GLU A O 1
ATOM 613 N N . TYR A 1 100 ? 18.56938 -14.91703 71.23304 1.000 25.27155 100 TYR A N 1
ATOM 614 C CA . TYR A 1 100 ? 17.63455 -13.95088 70.67182 1.000 21.74843 100 TYR A CA 1
ATOM 615 C C . TYR A 1 100 ? 18.10735 -12.54088 70.98561 1.000 24.33376 100 TYR A C 1
ATOM 616 O O . TYR A 1 100 ? 18.49261 -12.25139 72.12153 1.000 25.12568 100 TYR A O 1
ATOM 625 N N . HIS A 1 101 ? 18.08529 -11.67058 69.97705 1.000 22.09832 101 HIS A N 1
ATOM 626 C CA . HIS A 1 101 ? 18.43558 -10.26750 70.14276 1.000 20.78002 101 HIS A CA 1
ATOM 627 C C . HIS A 1 101 ? 17.39528 -9.41259 69.44289 1.000 22.86557 101 HIS A C 1
ATOM 628 O O . HIS A 1 101 ? 16.89330 -9.78923 68.38082 1.000 20.87082 101 HIS A O 1
ATOM 635 N N . GLN A 1 102 ? 17.08101 -8.26171 70.03524 1.000 22.06976 102 GLN A N 1
ATOM 636 C CA . GLN A 1 102 ? 16.07639 -7.37104 69.47295 1.000 18.60840 102 GLN A CA 1
ATOM 637 C C . GLN A 1 102 ? 16.38349 -5.93506 69.86048 1.000 20.06484 102 GLN A C 1
ATOM 638 O O . GLN A 1 102 ? 17.06704 -5.66934 70.85314 1.000 21.47001 102 GLN A O 1
ATOM 644 N N . TYR A 1 103 ? 15.83131 -5.00929 69.08248 1.000 18.46102 103 TYR A N 1
ATOM 645 C CA . TYR A 1 103 ? 15.83685 -3.60453 69.46610 1.000 18.07908 103 TYR A CA 1
ATOM 646 C C . TYR A 1 103 ? 14.70662 -2.88153 68.75240 1.000 20.40902 103 TYR A C 1
ATOM 647 O O . TYR A 1 103 ? 14.16397 -3.36392 67.75142 1.000 17.94066 103 TYR A O 1
ATOM 656 N N . VAL A 1 104 ? 14.36451 -1.71537 69.29488 1.000 19.50829 104 VAL A N 1
ATOM 657 C CA . VAL A 1 104 ? 13.41892 -0.77129 68.70879 1.000 19.24688 104 VAL A CA 1
ATOM 658 C C . VAL A 1 104 ? 14.09906 0.58688 68.72418 1.000 24.69413 104 VAL A C 1
ATOM 659 O O . VAL A 1 104 ? 14.60278 1.01324 69.77056 1.000 24.83422 104 VAL A O 1
ATOM 663 N N . THR A 1 105 ? 14.13799 1.26069 67.57729 1.000 19.51814 105 THR A N 1
ATOM 664 C CA . THR A 1 105 ? 14.73840 2.58811 67.49296 1.000 19.93408 105 THR A CA 1
ATOM 665 C C . THR A 1 105 ? 13.72153 3.57079 66.92091 1.000 25.02788 105 THR A C 1
ATOM 666 O O . THR A 1 105 ? 13.04884 3.27968 65.92570 1.000 20.52498 105 THR A O 1
ATOM 670 N N . VAL A 1 106 ? 13.57746 4.71799 67.58049 1.000 21.28829 106 VAL A N 1
ATOM 671 C CA . VAL A 1 106 ? 12.47124 5.63483 67.32996 1.000 22.99694 106 VAL A CA 1
ATOM 672 C C . VAL A 1 106 ? 12.96752 6.80175 66.49158 1.000 22.91812 106 VAL A C 1
ATOM 673 O O . VAL A 1 106 ? 14.01226 7.39575 66.79053 1.000 25.06072 106 VAL A O 1
ATOM 677 N N . GLY A 1 107 ? 12.23688 7.10168 65.41736 1.000 21.44026 107 GLY A N 1
ATOM 678 C CA . GLY A 1 107 ? 12.48065 8.25771 64.59266 1.000 23.03371 107 GLY A CA 1
ATOM 679 C C . GLY A 1 107 ? 11.36461 9.27570 64.71837 1.000 19.93426 107 GLY A C 1
ATOM 680 O O . GLY A 1 107 ? 10.45575 9.14813 65.54050 1.000 22.81737 107 GLY A O 1
ATOM 681 N N . SER A 1 108 ? 11.44673 10.30628 63.88462 1.000 25.23112 108 SER A N 1
ATOM 682 C CA . SER A 1 108 ? 10.46025 11.37593 63.94367 1.000 25.57261 108 SER A CA 1
ATOM 683 C C . SER A 1 108 ? 9.53997 11.43358 62.73531 1.000 27.94820 108 SER A C 1
ATOM 684 O O . SER A 1 108 ? 8.34484 11.70141 62.90106 1.000 30.29884 108 SER A O 1
ATOM 687 N N . SER A 1 109 ? 10.03343 11.16182 61.52554 1.000 25.40697 109 SER A N 1
ATOM 688 C CA . SER A 1 109 ? 9.19881 11.31485 60.34221 1.000 23.26321 109 SER A CA 1
ATOM 689 C C . SER A 1 109 ? 9.65893 10.37264 59.23669 1.000 23.64241 109 SER A C 1
ATOM 690 O O . SER A 1 109 ? 10.75874 9.81409 59.27282 1.000 23.05102 109 SER A O 1
ATOM 693 N N . THR A 1 110 ? 8.78990 10.21431 58.24049 1.000 22.87188 110 THR A N 1
ATOM 694 C CA . THR A 1 110 ? 9.04530 9.40888 57.05455 1.000 21.68114 110 THR A CA 1
ATOM 695 C C . THR A 1 110 ? 9.05545 10.31960 55.83776 1.000 19.04665 110 THR A C 1
ATOM 696 O O . THR A 1 110 ? 8.05163 11.01139 55.58924 1.000 21.13604 110 THR A O 1
ATOM 700 N N . PRO A 1 111 ? 10.14034 10.37000 55.06831 1.000 18.68012 111 PRO A N 1
ATOM 701 C CA . PRO A 1 111 ? 10.14795 11.20098 53.85887 1.000 17.02606 111 PRO A CA 1
ATOM 702 C C . PRO A 1 111 ? 9.00578 10.82680 52.92370 1.000 19.92281 111 PRO A C 1
ATOM 703 O O . PRO A 1 111 ? 8.75142 9.64689 52.66169 1.000 18.25035 111 PRO A O 1
ATOM 707 N N . ASN A 1 112 ? 8.30632 11.84290 52.43046 1.000 18.91634 112 ASN A N 1
ATOM 708 C CA . ASN A 1 112 ? 7.17429 11.63156 51.52665 1.000 21.14680 112 ASN A CA 1
ATOM 709 C C . ASN A 1 112 ? 7.71834 11.60446 50.10302 1.000 19.64490 112 ASN A C 1
ATOM 710 O O . ASN A 1 112 ? 7.82031 12.63054 49.42956 1.000 22.48186 112 ASN A O 1
ATOM 715 N N . ILE A 1 113 ? 8.08097 10.40505 49.63951 1.000 17.67504 113 ILE A N 1
ATOM 716 C CA . ILE A 1 113 ? 8.70161 10.20991 48.33778 1.000 17.39870 113 ILE A CA 1
ATOM 717 C C . ILE A 1 113 ? 7.96728 9.09363 47.60671 1.000 21.71728 113 ILE A C 1
ATOM 718 O O . ILE A 1 113 ? 7.21479 8.31779 48.20266 1.000 17.93511 113 ILE A O 1
ATOM 723 N N . THR A 1 114 ? 8.19629 9.02465 46.29623 1.000 17.37054 114 THR A N 1
ATOM 724 C CA . THR A 1 114 ? 7.48875 8.09034 45.42522 1.000 18.53846 114 THR A CA 1
ATOM 725 C C . THR A 1 114 ? 8.19136 6.74473 45.29475 1.000 19.20484 114 THR A C 1
ATOM 726 O O . THR A 1 114 ? 7.77509 5.92018 44.46914 1.000 18.53964 114 THR A O 1
ATOM 730 N N . THR A 1 115 ? 9.25391 6.51973 46.05836 1.000 17.60391 115 THR A N 1
ATOM 731 C CA . THR A 1 115 ? 9.94933 5.24383 46.11545 1.000 19.58800 115 THR A CA 1
ATOM 732 C C . THR A 1 115 ? 9.83926 4.69227 47.53322 1.000 18.54940 115 THR A C 1
ATOM 733 O O . THR A 1 115 ? 9.33874 5.35733 48.44411 1.000 17.19827 115 THR A O 1
ATOM 737 N N . LEU A 1 116 ? 10.27523 3.44047 47.71156 1.000 15.88519 116 LEU A N 1
ATOM 738 C CA . LEU A 1 116 ? 10.29715 2.80323 49.02142 1.000 17.99958 116 LEU A CA 1
ATOM 739 C C . LEU A 1 116 ? 11.71516 2.90697 49.57392 1.000 17.42857 116 LEU A C 1
ATOM 740 O O . LEU A 1 116 ? 12.63876 2.26837 49.05682 1.000 16.11589 116 LEU A O 1
ATOM 745 N N . ASP A 1 117 ? 11.87271 3.71097 50.62743 1.000 17.08959 117 ASP A N 1
ATOM 746 C CA . ASP A 1 117 ? 13.16070 3.85872 51.31417 1.000 17.94617 117 ASP A CA 1
ATOM 747 C C . ASP A 1 117 ? 12.82774 4.43040 52.69787 1.000 18.31710 117 ASP A C 1
ATOM 748 O O . ASP A 1 117 ? 12.77630 5.64831 52.88141 1.000 17.23618 117 ASP A O 1
ATOM 753 N N . VAL A 1 118 ? 12.57170 3.53601 53.65134 1.000 15.69196 118 VAL A N 1
ATOM 754 C CA . VAL A 1 118 ? 12.20079 3.92830 55.00725 1.000 15.80143 118 VAL A CA 1
ATOM 755 C C . VAL A 1 118 ? 13.32519 3.51743 55.94677 1.000 17.26321 118 VAL A C 1
ATOM 756 O O . VAL A 1 118 ? 13.90013 2.42661 55.81556 1.000 17.35987 118 VAL A O 1
ATOM 760 N N . SER A 1 119 ? 13.65059 4.39325 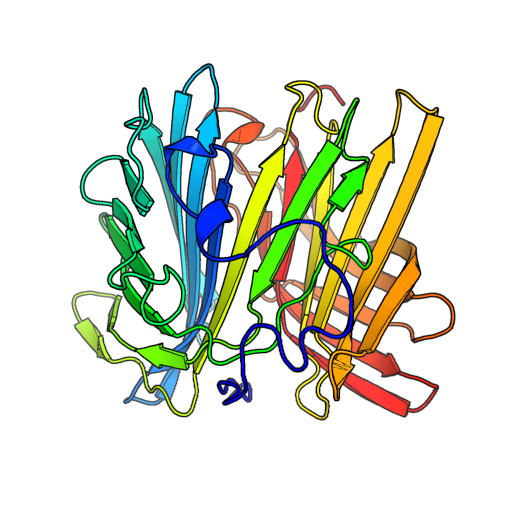56.89302 1.000 18.08666 119 SER A N 1
ATOM 761 C CA . SER A 1 119 ? 14.77975 4.10624 57.76212 1.000 16.42655 119 SER A CA 1
ATOM 762 C C . SER A 1 119 ? 14.69207 4.90882 59.04875 1.000 19.47085 119 SER A C 1
ATOM 763 O O . SER A 1 119 ? 14.06966 5.97254 59.10803 1.000 19.14763 119 SER A O 1
ATOM 766 N N . VAL A 1 120 ? 15.33323 4.37431 60.08307 1.000 18.70246 120 VAL A N 1
ATOM 767 C CA . VAL A 1 120 ? 15.70145 5.13284 61.27515 1.000 21.08063 120 VAL A CA 1
ATOM 768 C C . VAL A 1 120 ? 17.19110 4.87945 61.45737 1.000 20.84952 120 VAL A C 1
ATOM 769 O O . VAL A 1 120 ? 17.59956 3.74170 61.72664 1.000 22.39003 120 VAL A O 1
ATOM 773 N N . GLY A 1 121 ? 18.00139 5.92043 61.28699 1.000 23.15387 121 GLY A N 1
ATOM 774 C CA . GLY A 1 121 ? 19.42873 5.67396 61.30501 1.000 22.85087 121 GLY A CA 1
ATOM 775 C C . GLY A 1 121 ? 19.84032 4.81872 60.11908 1.000 18.75603 121 GLY A C 1
ATOM 776 O O . GLY A 1 121 ? 19.26153 4.89236 59.03260 1.000 24.10265 121 GLY A O 1
ATOM 777 N N . ASN A 1 122 ? 20.85617 3.98630 60.33586 1.000 20.82811 122 ASN A N 1
ATOM 778 C CA . ASN A 1 122 ? 21.36282 3.08998 59.29428 1.000 22.12173 122 ASN A CA 1
ATOM 779 C C . ASN A 1 122 ? 20.65414 1.74464 59.30948 1.000 19.57573 122 ASN A C 1
ATOM 780 O O . ASN A 1 122 ? 21.28022 0.69324 59.16560 1.000 21.65187 122 ASN A O 1
ATOM 785 N N . ASN A 1 123 ? 19.33682 1.76097 59.50638 1.000 20.04324 123 ASN A N 1
ATOM 786 C CA . ASN A 1 123 ? 18.50169 0.57441 59.58595 1.000 18.18072 123 ASN A CA 1
ATOM 787 C C . ASN A 1 123 ? 17.22267 0.87815 58.82982 1.000 18.29941 123 ASN A C 1
ATOM 788 O O . ASN A 1 123 ? 16.69552 1.98381 58.94751 1.000 19.12525 123 ASN A O 1
ATOM 793 N N . GLY A 1 124 ? 16.71035 -0.07761 58.06229 1.000 16.88359 124 GLY A N 1
ATOM 794 C CA . GLY A 1 124 ? 15.44357 0.18140 57.40088 1.000 15.23816 124 GLY A CA 1
ATOM 795 C C . GLY A 1 124 ? 15.06655 -0.88421 56.38401 1.000 14.86864 124 GLY A C 1
ATOM 796 O O . GLY A 1 124 ? 15.58180 -2.01014 56.40302 1.000 15.08425 124 GLY A O 1
ATOM 797 N N . ILE A 1 125 ? 14.11599 -0.50878 55.52349 1.000 15.28220 125 ILE A N 1
ATOM 798 C CA . ILE A 1 125 ? 13.61928 -1.34970 54.43803 1.000 13.03612 125 ILE A CA 1
ATOM 799 C C . ILE A 1 125 ? 13.57961 -0.48914 53.18567 1.000 16.82670 125 ILE A C 1
ATOM 800 O O . ILE A 1 125 ? 13.12544 0.65836 53.22865 1.000 15.41538 125 ILE A O 1
ATOM 805 N N . LYS A 1 126 ? 14.11010 -1.00360 52.08286 1.000 15.00877 126 LYS A N 1
ATOM 806 C CA . LYS A 1 126 ? 14.08888 -0.19873 50.87356 1.000 16.56305 126 LYS A CA 1
ATOM 807 C C . LYS A 1 126 ? 13.91969 -1.08915 49.65630 1.000 16.68649 126 LYS A C 1
ATOM 808 O O . LYS A 1 126 ? 14.30182 -2.26330 49.65830 1.000 17.94890 126 LYS A O 1
ATOM 814 N N . SER A 1 127 ? 13.37681 -0.50687 48.60105 1.000 16.47537 127 SER A N 1
ATOM 815 C CA . SER A 1 127 ? 13.29992 -1.21785 47.34213 1.000 16.08340 127 SER A CA 1
ATOM 816 C C . SER A 1 127 ? 14.57384 -0.97595 46.54238 1.000 18.78358 127 SER A C 1
ATOM 817 O O . SER A 1 127 ? 15.11048 0.13707 46.52229 1.000 22.10429 127 SER A O 1
ATOM 820 N N . GLU A 1 128 ? 15.05109 -2.03532 45.89284 1.000 16.68650 128 GLU A N 1
ATOM 821 C CA . GLU A 1 128 ? 16.17660 -1.98071 44.96536 1.000 17.17842 128 GLU A CA 1
ATOM 822 C C . GLU A 1 128 ? 15.72252 -2.34826 43.55925 1.000 20.24731 128 GLU A C 1
ATOM 823 O O . GLU A 1 128 ? 16.49864 -2.88120 42.76616 1.000 22.25059 128 GLU A O 1
ATOM 829 N N . SER A 1 129 ? 14.45155 -2.10010 43.24731 1.000 19.05520 129 SER A N 1
ATOM 830 C CA . SER A 1 129 ? 13.88478 -2.48613 41.96555 1.000 18.18083 129 SER A CA 1
ATOM 831 C C . SER A 1 129 ? 12.80698 -1.48239 41.58442 1.000 20.53675 129 SER A C 1
ATOM 832 O O . SER A 1 129 ? 12.10321 -0.95677 42.44755 1.000 22.07999 129 SER A O 1
ATOM 835 N N A GLU A 1 130 ? 12.67870 -1.22733 40.27887 0.601 21.78147 130 GLU A N 1
ATOM 836 N N B GLU A 1 130 ? 12.68852 -1.22214 40.27986 0.399 21.80964 130 GLU A N 1
ATOM 837 C CA A GLU A 1 130 ? 11.67413 -0.27278 39.81815 0.601 22.33283 130 GLU A CA 1
ATOM 838 C CA B GLU A 1 130 ? 11.67288 -0.28723 39.80614 0.399 22.37988 130 GLU A CA 1
ATOM 839 C C A GLU A 1 130 ? 10.25779 -0.76629 40.10219 0.601 19.66476 130 GLU A C 1
ATOM 840 C C B GLU A 1 130 ? 10.26680 -0.77048 40.13709 0.399 19.76210 130 GLU A C 1
ATOM 841 O O A GLU A 1 130 ? 9.35865 0.04607 40.34522 0.601 23.58561 130 GLU A O 1
ATOM 842 O O B GLU A 1 130 ? 9.38472 0.04361 40.43294 0.399 23.53259 130 GLU A O 1
ATOM 853 N N . ASP A 1 131 ? 10.04403 -2.08187 40.11344 1.000 20.42366 131 ASP A N 1
ATOM 854 C CA . ASP A 1 131 ? 8.72147 -2.64443 40.38271 1.000 17.89923 131 ASP A CA 1
ATOM 855 C C . ASP A 1 131 ? 8.44467 -2.85489 41.86888 1.000 21.51034 131 ASP A C 1
ATOM 856 O O . ASP A 1 131 ? 7.33100 -3.26600 42.21667 1.000 18.07648 131 ASP A O 1
ATOM 861 N N . ASN A 1 132 ? 9.40931 -2.57079 42.74715 1.000 18.85794 132 ASN A N 1
ATOM 862 C CA . ASN A 1 132 ? 9.24822 -2.71775 44.20254 1.000 14.99909 132 ASN A CA 1
ATOM 863 C C . ASN A 1 132 ? 8.86864 -4.14434 44.59717 1.000 17.68638 132 ASN A C 1
ATOM 864 O O . ASN A 1 132 ? 8.21945 -4.36141 45.62613 1.000 17.22668 132 ASN A O 1
ATOM 869 N N . LEU A 1 133 ? 9.30398 -5.13207 43.80856 1.000 18.45013 133 LEU A N 1
ATOM 870 C CA . LEU A 1 133 ? 8.97228 -6.53230 44.04902 1.000 17.82333 133 LEU A CA 1
ATOM 871 C C . LEU A 1 133 ? 10.15727 -7.44519 43.74648 1.000 16.71804 133 LEU A C 1
ATOM 872 O O . LEU A 1 133 ? 10.40954 -8.40290 44.48287 1.000 17.73085 133 LEU A O 1
ATOM 877 N N . SER A 1 134 ? 10.87396 -7.16348 42.65546 1.000 18.14560 134 SER A N 1
ATOM 878 C CA . SER A 1 134 ? 11.95922 -8.03564 42.21365 1.000 21.43107 134 SER A CA 1
ATOM 879 C C . SER A 1 134 ? 13.18327 -7.94606 43.11024 1.000 19.67980 134 SER A C 1
ATOM 880 O O . SER A 1 134 ? 13.96952 -8.90236 43.16279 1.000 17.93205 134 SER A O 1
ATOM 883 N N . LYS A 1 135 ? 13.35912 -6.83999 43.82654 1.000 17.60832 135 LYS A N 1
ATOM 884 C CA . LYS A 1 135 ? 14.42984 -6.76100 44.81346 1.000 20.85293 135 LYS A CA 1
ATOM 885 C C . LYS A 1 135 ? 14.03674 -5.76170 45.88721 1.000 16.20017 135 LYS A C 1
ATOM 886 O O . LYS A 1 135 ? 13.86849 -4.57407 45.60210 1.000 18.34396 135 LYS A O 1
ATOM 892 N N . LEU A 1 136 ? 13.89989 -6.26269 47.10564 1.000 16.49938 136 LEU A N 1
ATOM 893 C CA . LEU A 1 136 ? 13.65177 -5.48712 48.30961 1.000 14.23330 136 LEU A CA 1
ATOM 894 C C . LEU A 1 136 ? 14.75967 -5.81146 49.29820 1.000 16.55106 136 LEU A C 1
ATOM 895 O O . LEU A 1 136 ? 15.37779 -6.87703 49.21924 1.000 19.11783 136 LEU A O 1
ATOM 900 N N . ARG A 1 137 ? 15.00686 -4.90122 50.23888 1.000 14.62920 137 ARG A N 1
ATOM 901 C CA . ARG A 1 137 ? 16.10923 -5.05692 51.18158 1.000 16.43278 137 ARG A CA 1
ATOM 902 C C . ARG A 1 137 ? 15.65603 -4.68393 52.58381 1.000 19.03589 137 ARG A C 1
ATOM 903 O O . ARG A 1 137 ? 15.11748 -3.59180 52.78824 1.000 16.65859 137 ARG A O 1
ATOM 911 N N . SER A 1 138 ? 15.87500 -5.59219 53.53884 1.000 15.80274 138 SER A N 1
ATOM 912 C CA . SER A 1 138 ? 15.73183 -5.31932 54.97022 1.000 14.47399 138 SER A CA 1
ATOM 913 C C . SER A 1 138 ? 17.11959 -5.33179 55.59119 1.000 16.85654 138 SER A C 1
ATOM 914 O O . SER A 1 138 ? 17.83183 -6.33104 55.48459 1.000 16.93131 138 SER A O 1
ATOM 917 N N . TYR A 1 139 ? 17.50424 -4.23903 56.24688 1.000 15.67697 139 TYR A N 1
ATOM 918 C CA . TYR A 1 139 ? 18.87137 -4.14697 56.74667 1.000 16.52065 139 TYR A CA 1
ATOM 919 C C . TYR A 1 139 ? 18.90768 -3.49112 58.12085 1.000 17.25787 139 TYR A C 1
ATOM 920 O O . TYR A 1 139 ? 18.05207 -2.67353 58.47603 1.000 16.60368 139 TYR A O 1
ATOM 929 N N . SER A 1 140 ? 19.91885 -3.87751 58.89655 1.000 15.77755 140 SER A N 1
ATOM 930 C CA . SER A 1 140 ? 20.07611 -3.42500 60.26772 1.000 16.26985 140 SER A CA 1
ATOM 931 C C . SER A 1 140 ? 21.56486 -3.34384 60.56746 1.000 20.67426 140 SER A C 1
ATOM 932 O O . SER A 1 140 ? 22.33505 -4.22108 60.15590 1.000 18.00605 140 SER A O 1
ATOM 935 N N . ASN A 1 141 ? 21.96031 -2.27176 61.28097 1.000 19.64377 141 ASN A N 1
ATOM 936 C CA . ASN A 1 141 ? 23.35493 -2.02687 61.66598 1.000 20.79139 141 ASN A CA 1
ATOM 937 C C . ASN A 1 141 ? 23.33195 -1.53724 63.10676 1.000 25.77071 141 ASN A C 1
ATOM 938 O O . ASN A 1 141 ? 23.63347 -0.38136 63.41402 1.000 35.39235 141 ASN A O 1
ATOM 943 N N . HIS A 1 142 ? 22.92548 -2.44294 63.98324 1.000 24.33072 142 HIS A N 1
ATOM 944 C CA . HIS A 1 142 ? 22.77610 -2.21307 65.40491 1.000 25.82861 142 HIS A CA 1
ATOM 945 C C . HIS A 1 142 ? 23.60264 -3.26791 66.11751 1.000 34.55880 142 HIS A C 1
ATOM 946 O O . HIS A 1 142 ? 23.73779 -4.39475 65.63130 1.000 29.43545 142 HIS A O 1
ATOM 953 N N . ASP A 1 143 ? 24.19139 -2.89540 67.24714 1.000 34.28642 143 ASP A N 1
ATOM 954 C CA . ASP A 1 143 ? 24.96679 -3.87122 67.99484 1.000 39.01872 143 ASP A CA 1
ATOM 955 C C . ASP A 1 143 ? 24.08356 -5.06155 68.35031 1.000 31.53454 143 ASP A C 1
ATOM 956 O O . ASP A 1 143 ? 22.96448 -4.89640 68.84596 1.000 34.25931 143 ASP A O 1
ATOM 961 N N . ASN A 1 144 ? 24.57361 -6.25804 68.03106 1.000 35.05887 144 ASN A N 1
ATOM 962 C CA . ASN A 1 144 ? 23.92550 -7.55055 68.23215 1.000 32.36374 144 ASN A CA 1
ATOM 963 C C . ASN A 1 144 ? 22.69129 -7.76660 67.35874 1.000 27.22665 144 ASN A C 1
ATOM 964 O O . ASN A 1 144 ? 22.06662 -8.82236 67.47244 1.000 25.74154 144 ASN A O 1
ATOM 969 N N . VAL A 1 145 ? 22.32157 -6.81812 66.49230 1.000 22.86846 145 VAL A N 1
ATOM 970 C CA . VAL A 1 145 ? 21.31592 -7.06825 65.45600 1.000 20.58645 145 VAL A CA 1
ATOM 971 C C . VAL A 1 145 ? 21.79087 -6.42492 64.15645 1.000 20.10967 145 VAL A C 1
ATOM 972 O O . VAL A 1 145 ? 21.45728 -5.27550 63.85106 1.000 22.36402 145 VAL A O 1
ATOM 976 N N . THR A 1 146 ? 22.59259 -7.15291 63.38933 1.000 19.45521 146 THR A N 1
ATOM 977 C CA . THR A 1 146 ? 23.17627 -6.63118 62.16467 1.000 19.08996 146 THR A CA 1
ATOM 978 C C . THR A 1 146 ? 22.93897 -7.63302 61.04624 1.000 18.75070 146 THR A C 1
ATOM 979 O O . THR A 1 146 ? 23.25936 -8.81527 61.19180 1.000 20.62958 146 THR A O 1
ATOM 983 N N . PHE A 1 147 ? 22.33903 -7.17504 59.95266 1.000 18.95218 147 PHE A N 1
ATOM 984 C CA . PHE A 1 147 ? 22.04781 -8.06080 58.83139 1.000 18.48359 147 PHE A CA 1
ATOM 985 C C . PHE A 1 147 ? 21.78286 -7.20083 57.60852 1.000 17.26044 147 PHE A C 1
ATOM 986 O O . PHE A 1 147 ? 21.58841 -5.98769 57.70399 1.000 18.76068 147 PHE A O 1
ATOM 994 N N . ASP A 1 148 ? 21.79204 -7.84462 56.44842 1.000 16.49754 148 ASP A N 1
ATOM 995 C CA . ASP A 1 148 ? 21.56890 -7.14455 55.18290 1.000 17.03252 148 ASP A CA 1
ATOM 996 C C . ASP A 1 148 ? 20.96768 -8.18287 54.23835 1.000 21.74532 148 ASP A C 1
ATOM 997 O O . ASP A 1 148 ? 21.68672 -8.97229 53.62494 1.000 17.78689 148 ASP A O 1
ATOM 1002 N N . ILE A 1 149 ? 19.63981 -8.19587 54.16756 1.000 14.87177 149 ILE A N 1
ATOM 1003 C CA . ILE A 1 149 ? 18.88151 -9.27138 53.54371 1.000 16.39275 149 ILE A CA 1
ATOM 1004 C C . ILE A 1 149 ? 18.13379 -8.70213 52.34887 1.000 18.01474 149 ILE A C 1
ATOM 1005 O O . ILE A 1 149 ? 17.40046 -7.71757 52.48894 1.000 16.05206 149 ILE A O 1
ATOM 1010 N N . THR A 1 150 ? 18.30487 -9.31786 51.17878 1.000 16.36295 150 THR A N 1
ATOM 1011 C CA . THR A 1 150 ? 17.51885 -8.93837 50.01623 1.000 16.76555 150 THR A CA 1
ATOM 1012 C C . THR A 1 150 ? 16.56754 -10.06302 49.64202 1.000 17.78652 150 THR A C 1
ATOM 1013 O O . THR A 1 150 ? 16.82077 -11.23442 49.92984 1.000 16.17259 150 THR A O 1
ATOM 1017 N N . TYR A 1 151 ? 15.44183 -9.70175 49.03493 1.000 15.68669 151 TYR A N 1
ATOM 1018 C CA . TYR A 1 151 ? 14.49274 -10.73818 48.65616 1.000 13.09243 151 TYR A CA 1
ATOM 1019 C C . TYR A 1 151 ? 13.73270 -10.31287 47.40827 1.000 14.23716 151 TYR A C 1
ATOM 1020 O O . TYR A 1 151 ? 13.60865 -9.12604 47.09088 1.000 16.55308 151 TYR A O 1
ATOM 1029 N N . ASP A 1 152 ? 13.25107 -11.32483 46.69376 1.000 15.63805 152 ASP A N 1
ATOM 1030 C CA . ASP A 1 152 ? 12.65063 -11.19789 45.37045 1.000 16.86943 152 ASP A CA 1
ATOM 1031 C C . ASP A 1 152 ? 11.30572 -11.91186 45.43910 1.000 15.36980 152 ASP A C 1
ATOM 1032 O O . ASP A 1 152 ? 11.24894 -13.09183 45.80368 1.000 18.73439 152 ASP A O 1
ATOM 1037 N N . ALA A 1 153 ? 10.23019 -11.19428 45.10698 1.000 16.35268 153 ALA A N 1
ATOM 1038 C CA . ALA A 1 153 ? 8.86833 -11.65663 45.38287 1.000 16.68568 153 ALA A CA 1
ATOM 1039 C C . ALA A 1 153 ? 8.41149 -12.71230 44.37217 1.000 21.76584 153 ALA A C 1
ATOM 1040 O O . ALA A 1 153 ? 7.37917 -12.58553 43.71237 1.000 20.84821 153 ALA A O 1
ATOM 1042 N N . THR A 1 154 ? 9.19241 -13.79339 44.30328 1.000 18.76181 154 THR A N 1
ATOM 1043 C CA . THR A 1 154 ? 8.92269 -14.96333 43.47718 1.000 19.11985 154 THR A CA 1
ATOM 1044 C C . THR A 1 154 ? 7.84108 -15.85529 44.08233 1.000 17.23476 154 THR A C 1
ATOM 1045 O O . THR A 1 154 ? 8.00730 -17.07377 44.15995 1.000 18.40404 154 THR A O 1
ATOM 1049 N N . THR A 1 155 ? 6.72841 -15.26011 44.51992 1.000 16.79794 155 THR A N 1
ATOM 1050 C CA . THR A 1 155 ? 5.80972 -15.95017 45.41341 1.000 14.74261 155 THR A CA 1
ATOM 1051 C C . THR A 1 155 ? 4.42090 -15.33317 45.26423 1.000 13.68621 155 THR A C 1
ATOM 1052 O O . THR A 1 155 ? 4.28586 -14.10777 45.18431 1.000 16.23111 155 THR A O 1
ATOM 1056 N N . GLY A 1 156 ? 3.40272 -16.18933 45.19376 1.000 15.17912 156 GLY A N 1
ATOM 1057 C CA . GLY A 1 156 ? 2.03605 -15.71009 44.99404 1.000 15.05684 156 GLY A CA 1
ATOM 1058 C C . GLY A 1 156 ? 1.51679 -14.94060 46.20580 1.000 13.25354 156 GLY A C 1
ATOM 1059 O O . GLY A 1 156 ? 1.62646 -15.40129 47.34730 1.000 14.14772 156 GLY A O 1
ATOM 1060 N N . ALA A 1 157 ? 0.94827 -13.75795 45.96055 1.000 14.43969 157 ALA A N 1
ATOM 1061 C CA . ALA A 1 157 ? 0.54114 -12.88957 47.06115 1.000 16.91137 157 ALA A CA 1
ATOM 1062 C C . ALA A 1 157 ? -0.64684 -13.45830 47.82978 1.000 13.58852 157 ALA A C 1
ATOM 1063 O O . ALA A 1 157 ? -1.52267 -14.12855 47.26747 1.000 15.44665 157 ALA A O 1
ATOM 1065 N N . VAL A 1 158 ? -0.64375 -13.19649 49.14010 1.000 13.24438 158 VAL A N 1
ATOM 1066 C CA . VAL A 1 158 ? -1.79826 -13.39622 50.01687 1.000 13.06203 158 VAL A CA 1
ATOM 1067 C C . VAL A 1 158 ? -2.52176 -12.05851 50.06563 1.000 13.65468 158 VAL A C 1
ATOM 1068 O O . VAL A 1 158 ? -2.00057 -11.08954 50.62130 1.000 15.91334 158 VAL A O 1
ATOM 1072 N N . ALA A 1 159 ? -3.71195 -11.99946 49.46918 1.000 13.09479 159 ALA A N 1
ATOM 1073 C CA . ALA A 1 159 ? -4.51259 -10.77795 49.42138 1.000 12.93940 159 ALA A CA 1
ATOM 1074 C C . ALA A 1 159 ? -5.51421 -10.85671 50.57157 1.000 12.30349 159 ALA A C 1
ATOM 1075 O O . ALA A 1 159 ? -6.58720 -11.45756 50.43878 1.000 15.28541 159 ALA A O 1
ATOM 1077 N N . ASN A 1 160 ? -5.14952 -10.25838 51.70979 1.000 13.86556 160 ASN A N 1
ATOM 1078 C CA . ASN A 1 160 ? -5.94893 -10.41952 52.92263 1.000 13.37541 160 ASN A CA 1
ATOM 1079 C C . ASN A 1 160 ? -7.38447 -9.99104 52.68046 1.000 14.70047 160 ASN A C 1
ATOM 1080 O O . ASN A 1 160 ? -7.64529 -8.97728 52.02926 1.000 13.50502 160 ASN A O 1
ATOM 1085 N N . GLY A 1 161 ? -8.32032 -10.77757 53.21704 1.000 13.68738 161 GLY A N 1
ATOM 1086 C CA . GLY A 1 161 ? -9.72958 -10.50055 53.01480 1.000 15.71786 161 GLY A CA 1
ATOM 1087 C C . GLY A 1 161 ? -10.27388 -10.97928 51.69484 1.000 15.29986 161 GLY A C 1
ATOM 1088 O O . GLY A 1 161 ? -11.48259 -10.83673 51.45360 1.000 18.09772 161 GLY A O 1
ATOM 1089 N N . GLY A 1 162 ? -9.41863 -11.52221 50.83073 1.000 15.03717 162 GLY A N 1
ATOM 1090 C CA . GLY A 1 162 ? -9.81475 -12.04172 49.53840 1.000 16.82210 162 GLY A CA 1
ATOM 1091 C C . GLY A 1 162 ? -9.36846 -11.14090 48.40846 1.000 18.92904 162 GLY A C 1
ATOM 1092 O O . GLY A 1 162 ? -8.89732 -11.62702 47.37686 1.000 20.35640 162 GLY A O 1
ATOM 1093 N N . ALA A 1 163 ? -9.50733 -9.82633 48.59430 1.000 13.78725 163 ALA A N 1
ATOM 1094 C CA . ALA A 1 163 ? -9.14055 -8.84930 47.57579 1.000 15.81465 163 ALA A CA 1
ATOM 1095 C C . ALA A 1 163 ? -8.14448 -7.81868 48.08619 1.000 16.19271 163 ALA A C 1
ATOM 1096 O O . ALA A 1 163 ? -7.83423 -6.86363 47.36399 1.000 15.61104 163 ALA A O 1
ATOM 1098 N N . GLY A 1 164 ? -7.64513 -7.97417 49.30859 1.000 13.49020 164 GLY A N 1
ATOM 1099 C CA . GLY A 1 164 ? -6.55287 -7.16141 49.80798 1.000 12.79580 164 GLY A CA 1
ATOM 1100 C C . GLY A 1 164 ? -6.93439 -6.15416 50.86567 1.000 13.07652 164 GLY A C 1
ATOM 1101 O O . GLY A 1 164 ? -6.05607 -5.41938 51.32741 1.000 13.25334 164 GLY A O 1
ATOM 1102 N N . THR A 1 165 ? -8.21248 -6.09431 51.26708 1.000 13.64906 165 THR A N 1
ATOM 1103 C CA . THR A 1 165 ? -8.66490 -5.10010 52.23712 1.000 13.78529 165 THR A CA 1
ATOM 1104 C C . THR A 1 165 ? -9.69128 -5.71405 53.18217 1.000 13.93269 165 THR A C 1
ATOM 1105 O O . THR A 1 165 ? -10.42204 -6.63649 52.81780 1.000 14.24093 165 THR A O 1
ATOM 1109 N N . PHE A 1 166 ? -9.72861 -5.20146 54.41227 1.000 13.14986 166 PHE A N 1
ATOM 1110 C CA . PHE A 1 166 ? -10.74416 -5.63962 55.37258 1.000 12.35842 166 PHE A CA 1
ATOM 1111 C C . PHE A 1 166 ? -10.87712 -4.57982 56.46710 1.000 13.97245 166 PHE A C 1
ATOM 1112 O O . PHE A 1 166 ? -10.07532 -3.64518 56.56204 1.000 13.61200 166 PHE A O 1
ATOM 1120 N N . GLN A 1 167 ? -11.93042 -4.71825 57.27912 1.000 14.53394 167 GLN A N 1
ATOM 1121 C CA . GLN A 1 167 ? -12.19468 -3.76070 58.35036 1.000 15.49191 167 GLN A CA 1
ATOM 1122 C C . GLN A 1 167 ? -11.24449 -3.99001 59.52809 1.000 13.58085 167 GLN A C 1
ATOM 1123 O O . GLN A 1 167 ? -11.10709 -5.11433 60.01676 1.000 14.30656 167 GLN A O 1
ATOM 1129 N N . PHE A 1 168 ? -10.58824 -2.91701 59.98582 1.000 15.41765 168 PHE A N 1
ATOM 1130 C CA . PHE A 1 168 ? -9.50063 -3.01598 60.96827 1.000 16.12282 168 PHE A CA 1
ATOM 1131 C C . PHE A 1 168 ? -9.57965 -1.79330 61.86993 1.000 19.62220 168 PHE A C 1
ATOM 1132 O O . PHE A 1 168 ? -9.14766 -0.70219 61.48335 1.000 21.10607 168 PHE A O 1
ATOM 1140 N N . GLY A 1 169 ? -10.11943 -1.97994 63.06815 1.000 19.62876 169 GLY A N 1
ATOM 1141 C CA . GLY A 1 169 ? -10.41590 -0.84348 63.91416 1.000 26.37861 169 GLY A CA 1
ATOM 1142 C C . GLY A 1 169 ? -11.65718 -0.13140 63.42378 1.000 21.80819 169 GLY A C 1
ATOM 1143 O O . GLY A 1 169 ? -12.58642 -0.76988 62.91695 1.000 24.05900 169 GLY A O 1
ATOM 1144 N N . GLU A 1 170 ? -11.67193 1.19416 63.53094 1.000 21.41748 170 GLU A N 1
ATOM 1145 C CA . GLU A 1 170 ? -12.84858 1.95211 63.13039 1.000 20.06741 170 GLU A CA 1
ATOM 1146 C C . GLU A 1 170 ? -12.99905 2.07457 61.61955 1.000 28.09659 170 GLU A C 1
ATOM 1147 O O . GLU A 1 170 ? -14.07956 2.44866 61.15090 1.000 37.37411 170 GLU A O 1
ATOM 1153 N N . GLY A 1 171 ? -11.96983 1.73258 60.84842 1.000 22.42825 171 GLY A N 1
ATOM 1154 C CA . GLY A 1 171 ? -12.02030 1.87600 59.40500 1.000 21.43634 171 GLY A CA 1
ATOM 1155 C C . GLY A 1 171 ? -11.35605 0.72376 58.67863 1.000 20.71842 171 GLY A C 1
ATOM 1156 O O . GLY A 1 171 ? -11.43182 -0.42526 59.12693 1.000 20.99758 171 GLY A O 1
ATOM 1157 N N . LEU A 1 172 ? -10.69592 1.02181 57.56537 1.000 18.09054 172 LEU A N 1
ATOM 1158 C CA . LEU A 1 172 ? -10.17974 0.00630 56.65754 1.000 18.39107 172 LEU A CA 1
ATOM 1159 C C . LEU A 1 172 ? -8.67641 -0.18504 56.81975 1.000 15.50015 172 LEU A C 1
ATOM 1160 O O . LEU A 1 172 ? -7.94278 0.74027 57.17646 1.000 18.01980 172 LEU A O 1
ATOM 1165 N N . THR A 1 173 ? -8.22773 -1.41475 56.57810 1.000 13.88945 173 THR A N 1
ATOM 1166 C CA . THR A 1 173 ? -6.82069 -1.66730 56.32139 1.000 14.50581 173 THR A CA 1
ATOM 1167 C C . THR A 1 173 ? -6.67198 -2.32037 54.95801 1.000 13.42829 173 THR A C 1
ATOM 1168 O O . THR A 1 173 ? -7.60003 -2.93190 54.42116 1.000 14.17238 173 THR A O 1
ATOM 1172 N N . TRP A 1 174 ? -5.48139 -2.14622 54.39075 1.000 12.60171 174 TRP A N 1
ATOM 1173 C CA . TRP A 1 174 ? -5.08386 -2.79956 53.15121 1.000 14.54781 174 TRP A CA 1
ATOM 1174 C C . TRP A 1 174 ? -3.82368 -3.57756 53.46460 1.000 13.38047 174 TRP A C 1
ATOM 1175 O O . TRP A 1 174 ? -2.90621 -3.02765 54.07075 1.000 14.47101 174 TRP A O 1
ATOM 1186 N N . GLU A 1 175 ? -3.79648 -4.86140 53.10220 1.000 11.72302 175 GLU A N 1
ATOM 1187 C CA . GLU A 1 175 ? -2.67124 -5.70085 53.49943 1.000 12.95543 175 GLU A CA 1
ATOM 1188 C C . GLU A 1 175 ? -2.44305 -6.81238 52.48456 1.000 12.54657 175 GLU A C 1
ATOM 1189 O O . GLU A 1 175 ? -3.38628 -7.50370 52.09332 1.000 14.65205 175 GLU A O 1
ATOM 1195 N N . PHE A 1 176 ? -1.18011 -7.00599 52.07856 1.000 12.48957 176 PHE A N 1
ATOM 1196 C CA . PHE A 1 176 ? -0.81143 -8.19148 51.31621 1.000 12.70675 176 PHE A CA 1
ATOM 1197 C C . PHE A 1 176 ? 0.47117 -8.79274 51.87596 1.000 12.28243 176 PHE A C 1
ATOM 1198 O O . PHE A 1 176 ? 1.32348 -8.09719 52.43459 1.000 13.80500 176 PHE A O 1
ATOM 1206 N N . GLY A 1 177 ? 0.56816 -10.10764 51.74416 1.000 13.52618 177 GLY A N 1
ATOM 1207 C CA . GLY A 1 177 ? 1.75314 -10.84813 52.14791 1.000 14.16144 177 GLY A CA 1
ATOM 1208 C C . GLY A 1 177 ? 2.37903 -11.50234 50.93158 1.000 17.51856 177 GLY A C 1
ATOM 1209 O O . GLY A 1 177 ? 1.67193 -11.99274 50.04945 1.000 15.84852 177 GLY A O 1
ATOM 1210 N N . LEU A 1 178 ? 3.70938 -11.49710 50.88635 1.000 14.96267 178 LEU A N 1
ATOM 1211 C CA . LEU A 1 178 ? 4.45977 -12.23104 49.87415 1.000 13.97821 178 LEU A CA 1
ATOM 1212 C C . LEU A 1 178 ? 5.17587 -13.34238 50.62595 1.000 13.82765 178 LEU A C 1
ATOM 1213 O O . LEU A 1 178 ? 6.20051 -13.08555 51.27264 1.000 14.65863 178 LEU A O 1
ATOM 1218 N N . PRO A 1 179 ? 4.65989 -14.58445 50.61391 1.000 13.73740 179 PRO A N 1
ATOM 1219 C CA . PRO A 1 179 ? 5.01070 -15.53965 51.68557 1.000 13.61536 179 PRO A CA 1
ATOM 1220 C C . PRO A 1 179 ? 6.37485 -16.21109 51.60639 1.000 15.39458 179 PRO A C 1
ATOM 1221 O O . PRO A 1 179 ? 6.97825 -16.48273 52.65043 1.000 15.78810 179 PRO A O 1
ATOM 1225 N N A SER A 1 180 ? 6.87427 -16.47143 50.40075 0.764 16.07640 180 SER A N 1
ATOM 1226 N N B SER A 1 180 ? 6.85505 -16.51794 50.40123 0.236 16.09407 180 SER A N 1
ATOM 1227 C CA A SER A 1 180 ? 8.04043 -17.33552 50.22568 0.764 15.51545 180 SER A CA 1
ATOM 1228 C CA B SER A 1 180 ? 8.04969 -17.34021 50.23533 0.236 15.59387 180 SER A CA 1
ATOM 1229 C C A SER A 1 180 ? 9.01012 -16.73924 49.21452 0.764 17.71168 180 SER A C 1
ATOM 1230 C C B SER A 1 180 ? 8.97760 -16.72193 49.18783 0.236 17.63603 180 SER A C 1
ATOM 1231 O O A SER A 1 180 ? 9.43208 -17.39554 48.25787 0.764 17.86468 180 SER A O 1
ATOM 1232 O O B SER A 1 180 ? 9.33489 -17.33513 48.18333 0.236 17.89249 180 SER A O 1
ATOM 1237 N N . ALA A 1 181 ? 9.38891 -15.48204 49.43813 1.000 15.71852 181 ALA A N 1
ATOM 1238 C CA . ALA A 1 181 ? 10.27577 -14.78126 48.51916 1.000 14.76722 181 ALA A CA 1
ATOM 1239 C C . ALA A 1 181 ? 11.69237 -15.34152 48.57716 1.000 17.29007 181 ALA A C 1
ATOM 1240 O O . ALA A 1 181 ? 12.21856 -15.63059 49.65386 1.000 15.64551 181 ALA A O 1
ATOM 1242 N N . LYS A 1 182 ? 12.30669 -15.48706 47.40369 1.000 15.85547 182 LYS A N 1
ATOM 1243 C CA . LYS A 1 182 ? 13.72051 -15.85018 47.33429 1.000 16.66425 182 LYS A CA 1
ATOM 1244 C C . LYS A 1 182 ? 14.56007 -14.83138 48.09406 1.000 16.88407 182 LYS A C 1
ATOM 1245 O O . LYS A 1 182 ? 14.39181 -13.62306 47.92339 1.000 16.88406 182 LYS A O 1
ATOM 1251 N N . THR A 1 183 ? 15.47845 -15.32755 48.92449 1.000 15.95370 183 THR A N 1
ATOM 1252 C CA . THR A 1 183 ? 16.21597 -14.51983 49.88251 1.000 14.38013 183 THR A CA 1
ATOM 1253 C C . THR A 1 183 ? 17.71754 -14.72963 49.72843 1.000 18.58089 183 THR A C 1
ATOM 1254 O O . THR A 1 183 ? 18.18011 -15.86590 49.62627 1.000 18.70841 183 THR A O 1
ATOM 1258 N N . GLU A 1 184 ? 18.47007 -13.62790 49.75593 1.000 16.93441 184 GLU A N 1
ATOM 1259 C CA . GLU A 1 184 ? 19.93146 -13.63888 49.70798 1.000 17.36455 184 GLU A CA 1
ATOM 1260 C C . GLU A 1 184 ? 20.46256 -12.62574 50.71469 1.000 19.79539 184 GLU A C 1
ATOM 1261 O O . GLU A 1 184 ? 19.70804 -11.84896 51.30411 1.000 18.91703 184 GLU A O 1
ATOM 1267 N N . GLY A 1 185 ? 21.78204 -12.62663 50.90946 1.000 16.48495 185 GLY A N 1
ATOM 1268 C CA . GLY A 1 185 ? 22.42619 -11.63370 51.74349 1.000 17.14568 185 GLY A CA 1
ATOM 1269 C C . GLY A 1 185 ? 23.14592 -12.26976 52.92124 1.000 17.79443 185 GLY A C 1
ATOM 1270 O O . GLY A 1 185 ? 23.65390 -13.39185 52.83415 1.000 19.79274 185 GLY A O 1
ATOM 1271 N N . SER A 1 186 ? 23.16359 -11.54006 54.03701 1.000 18.23803 186 SER A N 1
ATOM 1272 C CA . SER A 1 186 ? 23.93992 -11.99496 55.17628 1.000 21.01075 186 SER A CA 1
ATOM 1273 C C . SER A 1 186 ? 23.31253 -11.54300 56.48694 1.000 22.19952 186 SER A C 1
ATOM 1274 O O . SER A 1 186 ? 22.49691 -10.61525 56.53393 1.000 19.80687 186 SER A O 1
ATOM 1277 N N . LEU A 1 187 ? 23.70629 -12.22321 57.55896 1.000 22.11003 187 LEU A N 1
ATOM 1278 C CA . LEU A 1 187 ? 23.47919 -11.73595 58.90885 1.000 22.40958 187 LEU A CA 1
ATOM 1279 C C . LEU A 1 187 ? 24.76923 -11.94464 59.68046 1.000 27.01542 187 LEU A C 1
ATOM 1280 O O . LEU A 1 187 ? 25.49766 -12.91360 59.44274 1.000 23.06950 187 LEU A O 1
ATOM 1285 N N . THR A 1 188 ? 25.07150 -11.01609 60.56938 1.000 23.11975 188 THR A N 1
ATOM 1286 C CA . THR A 1 188 ? 26.32496 -11.04868 61.30757 1.000 23.52306 188 THR A CA 1
ATOM 1287 C C . THR A 1 188 ? 26.02597 -11.49869 62.73048 1.000 28.52023 188 THR A C 1
ATOM 1288 O O . THR A 1 188 ? 25.22714 -10.86487 63.43175 1.000 27.84220 188 THR A O 1
ATOM 1292 N N . VAL A 1 189 ? 26.64968 -12.59835 63.15099 1.000 30.44279 189 VAL A N 1
ATOM 1293 C CA . VAL A 1 189 ? 26.42615 -13.16454 64.47857 1.000 29.28013 189 VAL A CA 1
ATOM 1294 C C . VAL A 1 189 ? 27.78071 -13.36609 65.14223 1.000 36.23105 189 VAL A C 1
ATOM 1295 O O . VAL A 1 189 ? 28.63070 -14.09652 64.61824 1.000 33.67268 189 VAL A O 1
ATOM 1299 N N . HIS A 1 190 ? 27.98468 -12.70730 66.28482 1.000 37.18008 190 HIS A N 1
ATOM 1300 C CA . HIS A 1 190 ? 29.22326 -12.82239 67.05561 1.000 38.89294 190 HIS A CA 1
ATOM 1301 C C . HIS A 1 190 ? 30.43903 -12.50179 66.18686 1.000 42.10066 190 HIS A C 1
ATOM 1302 O O . HIS A 1 190 ? 31.41938 -13.24877 66.13586 1.000 42.63801 190 HIS A O 1
ATOM 1309 N N . GLY A 1 191 ? 30.35751 -11.37218 65.48343 1.000 40.70150 191 GLY A N 1
ATOM 1310 C CA . GLY A 1 191 ? 31.42171 -10.92138 64.61790 1.000 40.98889 191 GLY A CA 1
ATOM 1311 C C . GLY A 1 191 ? 31.54437 -11.64680 63.29615 1.000 44.75087 191 GLY A C 1
ATOM 1312 O O . GLY A 1 191 ? 32.23521 -11.14747 62.39635 1.000 45.65672 191 GLY A O 1
ATOM 1313 N N . GLU A 1 192 ? 30.90585 -12.80617 63.13707 1.000 36.63670 192 GLU A N 1
ATOM 1314 C CA . GLU A 1 192 ? 31.02296 -13.58762 61.91337 1.000 37.64038 192 GLU A CA 1
ATOM 1315 C C . GLU A 1 192 ? 29.85924 -13.26327 60.98562 1.000 31.85441 192 GLU A C 1
ATOM 1316 O O . GLU A 1 192 ? 28.69169 -13.39627 61.37241 1.000 30.71770 192 GLU A O 1
ATOM 1322 N N . LYS A 1 193 ? 30.18951 -12.83772 59.77077 1.000 28.93460 193 LYS A N 1
ATOM 1323 C CA . LYS A 1 193 ? 29.20479 -12.55882 58.73396 1.000 28.51953 193 LYS A CA 1
ATOM 1324 C C . LYS A 1 193 ? 28.85955 -13.86496 58.02763 1.000 29.23909 193 LYS A C 1
ATOM 1325 O O . LYS A 1 193 ? 29.70200 -14.44440 57.33527 1.000 29.28179 193 LYS A O 1
ATOM 1331 N N . LEU A 1 194 ? 27.63030 -14.34163 58.21206 1.000 22.35055 194 LEU A N 1
ATOM 1332 C CA . LEU A 1 194 ? 27.17654 -15.58406 57.60324 1.000 19.91406 194 LEU A CA 1
ATOM 1333 C C . LEU A 1 194 ? 26.36132 -15.29168 56.35389 1.000 24.89610 194 LEU A C 1
ATOM 1334 O O . LEU A 1 194 ? 25.52020 -14.38977 56.35174 1.000 27.21742 194 LEU A O 1
ATOM 1339 N N . ALA A 1 195 ? 26.59115 -16.07507 55.30652 1.000 20.26408 195 ALA A N 1
ATOM 1340 C CA . ALA A 1 195 ? 25.88871 -15.91804 54.03800 1.000 18.77270 195 ALA A CA 1
ATOM 1341 C C . ALA A 1 195 ? 24.60564 -16.73955 54.01834 1.000 20.29915 195 ALA A C 1
ATOM 1342 O O . ALA A 1 195 ? 24.58116 -17.89916 54.44062 1.000 19.51719 195 ALA A O 1
ATOM 1344 N N . ILE A 1 196 ? 23.53784 -16.12763 53.51913 1.000 20.08376 196 ILE A N 1
ATOM 1345 C CA . ILE A 1 196 ? 22.24924 -16.79968 53.40254 1.000 19.84549 196 ILE A CA 1
ATOM 1346 C C . ILE A 1 196 ? 22.28465 -17.75980 52.22082 1.000 18.08058 196 ILE A C 1
ATOM 1347 O O . ILE A 1 196 ? 22.75764 -17.40854 51.13382 1.000 21.55391 196 ILE A O 1
ATOM 1352 N N . ASP A 1 197 ? 21.77581 -18.97851 52.42481 1.000 19.04462 197 ASP A N 1
ATOM 1353 C CA . ASP A 1 197 ? 21.65029 -19.94305 51.33827 1.000 19.41019 197 ASP A CA 1
ATOM 1354 C C . ASP A 1 197 ? 20.29603 -19.74558 50.66694 1.000 17.52436 197 ASP A C 1
ATOM 1355 O O . ASP A 1 197 ? 19.26735 -20.13108 51.24721 1.000 19.40254 197 ASP A O 1
ATOM 1360 N N . PRO A 1 198 ? 20.23972 -19.19455 49.45142 1.000 18.51842 198 PRO A N 1
ATOM 1361 C CA . PRO A 1 198 ? 18.92564 -18.93369 48.83418 1.000 18.75685 198 PRO A CA 1
ATOM 1362 C C . PRO A 1 198 ? 18.13514 -20.19459 48.50812 1.000 21.72353 198 PRO A C 1
ATOM 1363 O O . PRO A 1 198 ? 16.91645 -20.10799 48.32226 1.000 20.89310 198 PRO A O 1
ATOM 1367 N N . ALA A 1 199 ? 18.76716 -21.36718 48.43438 1.000 19.59553 199 ALA A N 1
ATOM 1368 C CA . ALA A 1 199 ? 17.99739 -22.57229 48.16576 1.000 19.81135 199 ALA A CA 1
ATOM 1369 C C . ALA A 1 199 ? 17.23533 -23.06343 49.38864 1.000 18.66282 199 ALA A C 1
ATOM 1370 O O . ALA A 1 199 ? 16.30579 -23.86559 49.24589 1.000 21.57543 199 ALA A O 1
ATOM 1372 N N . LYS A 1 200 ? 17.59794 -22.59982 50.58396 1.000 17.84443 200 LYS A N 1
ATOM 1373 C CA . LYS A 1 200 ? 17.05115 -23.14112 51.81818 1.000 18.47303 200 LYS A CA 1
ATOM 1374 C C . LYS A 1 200 ? 16.59185 -22.02229 52.74195 1.000 17.12415 200 LYS A C 1
ATOM 1375 O O . LYS A 1 200 ? 16.67693 -22.12306 53.96524 1.000 18.17889 200 LYS A O 1
ATOM 1381 N N . SER A 1 201 ? 16.05626 -20.95443 52.15171 1.000 19.23800 201 SER A N 1
ATOM 1382 C CA . SER A 1 201 ? 15.62168 -19.76990 52.88225 1.000 17.97047 201 SER A CA 1
ATOM 1383 C C . SER A 1 201 ? 14.37695 -19.21237 52.19078 1.000 15.26399 201 SER A C 1
ATOM 1384 O O . SER A 1 201 ? 14.12699 -19.48320 51.01512 1.000 17.49091 201 SER A O 1
ATOM 1387 N N . HIS A 1 202 ? 13.59786 -18.41616 52.92386 1.000 16.98426 202 HIS A N 1
ATOM 1388 C CA . HIS A 1 202 ? 12.55815 -17.62377 52.27160 1.000 15.21884 202 HIS A CA 1
ATOM 1389 C C . HIS A 1 202 ? 12.15275 -16.49655 53.20035 1.000 13.68702 202 HIS A C 1
ATOM 1390 O O . HIS A 1 202 ? 12.39338 -16.54998 54.40422 1.000 17.18656 202 HIS A O 1
ATOM 1397 N N . THR A 1 203 ? 11.53339 -15.47437 52.62296 1.000 16.06557 203 THR A N 1
ATOM 1398 C CA . THR A 1 203 ? 11.09516 -14.31561 53.39079 1.000 16.85123 203 THR A CA 1
ATOM 1399 C C . THR A 1 203 ? 9.61307 -14.09557 53.14928 1.000 12.76647 203 THR A C 1
ATOM 1400 O O . THR A 1 203 ? 9.15833 -14.12362 52.00253 1.000 14.85635 203 THR A O 1
ATOM 1404 N N . TRP A 1 204 ? 8.86316 -13.88176 54.22788 1.000 13.81238 204 TRP A N 1
ATOM 1405 C CA . TRP A 1 204 ? 7.49852 -13.38886 54.13875 1.000 14.57537 204 TRP A CA 1
ATOM 1406 C C . TRP A 1 204 ? 7.59015 -11.88258 54.31894 1.000 12.33953 204 TRP A C 1
ATOM 1407 O O . TRP A 1 204 ? 7.99334 -11.40244 55.38449 1.000 14.53461 204 TRP A O 1
ATOM 1418 N N . TYR A 1 205 ? 7.25551 -11.15070 53.26639 1.000 13.39587 205 TYR A N 1
ATOM 1419 C CA . TYR A 1 205 ? 7.17196 -9.70167 53.30548 1.000 13.40697 205 TYR A CA 1
ATOM 1420 C C . TYR A 1 205 ? 5.70324 -9.31566 53.43945 1.000 13.86580 205 TYR A C 1
ATOM 1421 O O . TYR A 1 205 ? 4.86238 -9.77712 52.66290 1.000 15.23609 205 TYR A O 1
ATOM 1430 N N . ASP A 1 206 ? 5.38782 -8.49420 54.43716 1.000 12.58359 206 ASP A N 1
ATOM 1431 C CA . ASP A 1 206 ? 4.00629 -8.09092 54.67529 1.000 12.98196 206 ASP A CA 1
ATOM 1432 C C . ASP A 1 206 ? 3.89627 -6.57476 54.60952 1.000 13.88983 206 ASP A C 1
ATOM 1433 O O . ASP A 1 206 ? 4.63351 -5.85832 55.29837 1.000 15.73447 206 ASP A O 1
ATOM 1438 N N . ARG A 1 207 ? 2.97217 -6.09307 53.79036 1.000 13.04823 207 ARG A N 1
ATOM 1439 C CA . ARG A 1 207 ? 2.76318 -4.66565 53.57252 1.000 11.01859 207 ARG A CA 1
ATOM 1440 C C . ARG A 1 207 ? 1.36099 -4.29703 54.02507 1.000 12.43291 207 ARG A C 1
ATOM 1441 O O . ARG A 1 207 ? 0.39142 -4.91954 53.58739 1.000 14.54724 207 ARG A O 1
ATOM 1449 N N . GLN A 1 208 ? 1.24821 -3.29275 54.88799 1.000 13.12916 208 GLN A N 1
ATOM 1450 C CA . GLN A 1 208 ? -0.05368 -2.95338 55.45352 1.000 12.17355 208 GLN A CA 1
ATOM 1451 C C . GLN A 1 208 ? -0.16157 -1.45509 55.65203 1.000 13.69916 208 GLN A C 1
ATOM 1452 O O . GLN A 1 208 ? 0.75334 -0.83071 56.18662 1.000 15.17684 208 GLN A O 1
ATOM 1458 N N . TRP A 1 209 ? -1.30360 -0.88996 55.26466 1.000 13.58044 209 TRP A N 1
ATOM 1459 C CA . TRP A 1 209 ? -1.52788 0.53739 55.47305 1.000 15.34914 209 TRP A CA 1
ATOM 1460 C C . TRP A 1 209 ? -3.01894 0.74256 55.72035 1.000 21.34476 209 TRP A C 1
ATOM 1461 O O . TRP A 1 209 ? -3.83552 -0.11100 55.38087 1.000 18.77950 209 TRP A O 1
ATOM 1472 N N . GLY A 1 210 ? -3.38021 1.86636 56.34709 1.000 23.24493 210 GLY A N 1
ATOM 1473 C CA . GLY A 1 210 ? -4.74828 2.05550 56.79268 1.000 23.98662 210 GLY A CA 1
ATOM 1474 C C . GLY A 1 210 ? -5.21083 3.49195 56.65121 1.000 29.21054 210 GLY A C 1
ATOM 1475 O O . GLY A 1 210 ? -4.45185 4.37041 56.24547 1.000 34.62290 210 GLY A O 1
ATOM 1476 N N . ASN A 1 211 ? -6.48412 3.71606 57.00356 1.000 29.57829 211 ASN A N 1
ATOM 1477 C CA . ASN A 1 211 ? -7.09682 5.03669 56.88336 1.000 31.60094 211 ASN A CA 1
ATOM 1478 C C . ASN A 1 211 ? -7.60079 5.58553 58.21420 1.000 30.57750 211 ASN A C 1
ATOM 1479 O O . ASN A 1 211 ? -8.34603 6.57615 58.22002 1.000 32.57759 211 ASN A O 1
ATOM 1484 N N . THR A 1 212 ? -7.22182 4.98227 59.33955 1.000 29.98460 212 THR A N 1
ATOM 1485 C CA . THR A 1 212 ? -7.73309 5.43447 60.62717 1.000 32.28927 212 THR A CA 1
ATOM 1486 C C . THR A 1 212 ? -6.66826 5.27061 61.70068 1.000 41.08782 212 THR A C 1
ATOM 1487 O O . THR A 1 212 ? -5.88863 4.31197 61.68036 1.000 35.44331 212 THR A O 1
ATOM 1491 N N . ALA A 1 213 ? -6.63634 6.22755 62.63090 1.000 40.49655 213 ALA A N 1
ATOM 1492 C CA . ALA A 1 213 ? -5.81252 6.09168 63.82277 1.000 38.57229 213 ALA A CA 1
ATOM 1493 C C . ALA A 1 213 ? -6.43196 5.15156 64.84731 1.000 37.11410 213 ALA A C 1
ATOM 1494 O O . ALA A 1 213 ? -5.70589 4.60832 65.68824 1.000 36.34807 213 ALA A O 1
ATOM 1496 N N . ALA A 1 214 ? -7.75026 4.93989 64.79193 1.000 30.88309 214 ALA A N 1
ATOM 1497 C CA . ALA A 1 214 ? -8.44161 4.09537 65.76556 1.000 28.52437 214 ALA A CA 1
ATOM 1498 C C . ALA A 1 214 ? -8.33878 2.64487 65.30854 1.000 31.26859 214 ALA A C 1
ATOM 1499 O O . ALA A 1 214 ? -9.25699 2.07427 64.71786 1.000 29.17423 214 ALA A O 1
ATOM 1501 N N . ILE A 1 215 ? -7.19284 2.03973 65.60012 1.000 27.90052 215 ILE A N 1
ATOM 1502 C CA . ILE A 1 215 ? -6.95542 0.63744 65.27186 1.000 21.37994 215 ILE A CA 1
ATOM 1503 C C . ILE A 1 215 ? -7.41012 -0.20602 66.45779 1.000 23.67959 215 ILE A C 1
ATOM 1504 O O . ILE A 1 215 ? -7.76186 0.36286 67.50213 1.000 24.67528 215 ILE A O 1
ATOM 1509 N N . PRO A 1 216 ? -7.45697 -1.54050 66.35051 1.000 19.62015 216 PRO A N 1
ATOM 1510 C CA . PRO A 1 216 ? -7.90631 -2.34861 67.49249 1.000 17.69526 216 PRO A CA 1
ATOM 1511 C C . PRO A 1 216 ? -7.03127 -2.13495 68.71846 1.000 21.55323 216 PRO A C 1
ATOM 1512 O O . PRO A 1 216 ? -5.85688 -1.76927 68.61727 1.000 19.85110 216 PRO A O 1
ATOM 1516 N N . SER A 1 217 ? -7.62152 -2.37132 69.89293 1.000 17.94748 217 SER A N 1
ATOM 1517 C CA . SER A 1 217 ? -6.86612 -2.23725 71.13523 1.000 19.93045 217 SER A CA 1
ATOM 1518 C C . SER A 1 217 ? -5.70356 -3.21914 71.19060 1.000 21.00796 217 SER A C 1
ATOM 1519 O O . SER A 1 217 ? -4.63621 -2.90066 71.72717 1.000 19.80254 217 SER A O 1
ATOM 1522 N N . ASN A 1 218 ? -5.89530 -4.42122 70.65379 1.000 18.19900 218 ASN A N 1
ATOM 1523 C CA . ASN A 1 218 ? -4.86180 -5.44563 70.65562 1.000 17.72211 218 ASN A CA 1
ATOM 1524 C C . ASN A 1 218 ? -5.30180 -6.55264 69.71579 1.000 18.40445 218 ASN A C 1
ATOM 1525 O O . ASN A 1 218 ? -6.48954 -6.69372 69.41093 1.000 17.78888 218 ASN A O 1
ATOM 1530 N N . TRP A 1 219 ? -4.33036 -7.32814 69.24702 1.000 16.14514 219 TRP A N 1
ATOM 1531 C CA . TRP A 1 219 ? -4.64445 -8.41469 68.33275 1.000 16.32941 219 TRP A CA 1
ATOM 1532 C C . TRP A 1 219 ? -3.60945 -9.51709 68.45580 1.000 15.87267 219 TRP A C 1
ATOM 1533 O O . TRP A 1 219 ? -2.53050 -9.33485 69.02675 1.000 17.22380 219 TRP A O 1
ATOM 1544 N N . THR A 1 220 ? -3.95454 -10.66669 67.88955 1.000 14.76805 220 THR A N 1
ATOM 1545 C CA . THR A 1 220 ? -2.98937 -11.70230 67.55487 1.000 17.47100 220 THR A CA 1
ATOM 1546 C C . THR A 1 220 ? -3.08035 -11.94902 66.05752 1.000 15.54213 220 THR A C 1
ATOM 1547 O O . THR A 1 220 ? -4.18841 -12.05222 65.51082 1.000 16.89450 220 THR A O 1
ATOM 1551 N N . TRP A 1 221 ? -1.91574 -12.03912 65.40661 1.000 14.67508 221 TRP A N 1
ATOM 1552 C CA . TRP A 1 221 ? -1.81530 -12.37938 63.99221 1.000 15.90615 221 TRP A CA 1
ATOM 1553 C C . TRP A 1 221 ? -0.94411 -13.61745 63.84271 1.000 15.14380 221 TRP A C 1
ATOM 1554 O O . TRP A 1 221 ? 0.14180 -13.69505 64.43276 1.000 15.97422 221 TRP A O 1
ATOM 1565 N N . PHE A 1 222 ? -1.40423 -14.56335 63.03491 1.000 14.92214 222 PHE A N 1
ATOM 1566 C CA . PHE A 1 222 ? -0.63882 -15.75375 62.69807 1.000 15.03975 222 PHE A CA 1
ATOM 1567 C C . PHE A 1 222 ? -0.25678 -15.74971 61.22346 1.000 14.76041 222 PHE A C 1
ATOM 1568 O O . PHE A 1 222 ? -1.08558 -15.46579 60.34828 1.000 15.35771 222 PHE A O 1
ATOM 1576 N N . GLN A 1 223 ? 0.98907 -16.13024 60.96499 1.000 14.73796 223 GLN A N 1
ATOM 1577 C CA . GLN A 1 223 ? 1.53371 -16.32662 59.62661 1.000 15.08481 223 GLN A CA 1
ATOM 1578 C C . GLN A 1 223 ? 1.99003 -17.77754 59.56471 1.000 15.30733 223 GLN A C 1
ATOM 1579 O O . GLN A 1 223 ? 2.95766 -18.14137 60.23800 1.000 15.39827 223 GLN A O 1
ATOM 1585 N N . LEU A 1 224 ? 1.30753 -18.61423 58.78139 1.000 15.79642 224 LEU A N 1
ATOM 1586 C CA . LEU A 1 224 ? 1.55181 -20.05455 58.83687 1.000 15.93154 224 LEU A CA 1
ATOM 1587 C C . LEU A 1 224 ? 1.98696 -20.62822 57.49320 1.000 15.36883 224 LEU A C 1
ATOM 1588 O O . LEU A 1 224 ? 1.43236 -20.28751 56.43956 1.000 16.92591 224 LEU A O 1
ATOM 1593 N N . HIS A 1 225 ? 2.95085 -21.54867 57.55551 1.000 16.59053 225 HIS A N 1
ATOM 1594 C CA . HIS A 1 225 ? 3.43688 -22.31381 56.41080 1.000 16.80681 225 HIS A CA 1
ATOM 1595 C C . HIS A 1 225 ? 3.23694 -23.80059 56.67529 1.000 16.63110 225 HIS A C 1
ATOM 1596 O O . HIS A 1 225 ? 3.48449 -24.27189 57.78996 1.000 18.69462 225 HIS A O 1
ATOM 1603 N N . ILE A 1 226 ? 2.77935 -24.52480 55.65589 1.000 17.76724 226 ILE A N 1
ATOM 1604 C CA . ILE A 1 226 ? 2.61859 -25.97985 55.73128 1.000 20.55240 226 ILE A CA 1
ATOM 1605 C C . ILE A 1 226 ? 3.47075 -26.58893 54.62297 1.000 20.70546 226 ILE A C 1
ATOM 1606 O O . ILE A 1 226 ? 3.01366 -26.70057 53.47516 1.000 21.96000 226 ILE A O 1
ATOM 1611 N N . PRO A 1 227 ? 4.71771 -26.96793 54.91925 1.000 21.87275 227 PRO A N 1
ATOM 1612 C CA . PRO A 1 227 ? 5.67779 -27.32287 53.85509 1.000 27.06277 227 PRO A CA 1
ATOM 1613 C C . PRO A 1 227 ? 5.22265 -28.39413 52.87438 1.000 25.98747 227 PRO A C 1
ATOM 1614 O O . PRO A 1 227 ? 5.68412 -28.38692 51.72543 1.000 33.60952 227 PRO A O 1
ATOM 1618 N N . SER A 1 228 ? 4.33982 -29.30545 53.25896 1.000 23.93445 228 SER A N 1
ATOM 1619 C CA . SER A 1 228 ? 3.92616 -30.27223 52.24218 1.000 38.39204 228 SER A CA 1
ATOM 1620 C C . SER A 1 228 ? 2.97757 -29.68735 51.18964 1.000 37.85899 228 SER A C 1
ATOM 1621 O O . SER A 1 228 ? 2.58048 -30.41220 50.26832 1.000 34.52416 228 SER A O 1
ATOM 1624 N N . THR A 1 229 ? 2.60836 -28.41085 51.28944 1.000 26.84773 229 THR A N 1
ATOM 1625 C CA . THR A 1 229 ? 1.50758 -27.85206 50.51541 1.000 25.18262 229 THR A CA 1
ATOM 1626 C C . THR A 1 229 ? 1.85730 -26.45070 50.04608 1.000 20.30119 229 THR A C 1
ATOM 1627 O O . THR A 1 229 ? 2.87118 -25.87496 50.43586 1.000 22.48229 229 THR A O 1
ATOM 1631 N N . GLU A 1 230 ? 0.96124 -25.88675 49.23567 1.000 20.42264 230 GLU A N 1
ATOM 1632 C CA . GLU A 1 230 ? 1.05284 -24.49464 48.81619 1.000 17.47928 230 GLU A CA 1
ATOM 1633 C C . GLU A 1 230 ? 0.23314 -23.55635 49.70110 1.000 15.59247 230 GLU A C 1
ATOM 1634 O O . GLU A 1 230 ? 0.08730 -22.37977 49.36056 1.000 17.94250 230 GLU A O 1
ATOM 1640 N N . TYR A 1 231 ? -0.28855 -24.04041 50.82551 1.000 16.14578 231 TYR A N 1
ATOM 1641 C CA . TYR A 1 231 ? -1.11996 -23.20605 51.68688 1.000 16.38524 231 TYR A CA 1
ATOM 1642 C C . TYR A 1 231 ? -0.28521 -22.18474 52.45152 1.000 17.88452 231 TYR A C 1
ATOM 1643 O O . TYR A 1 231 ? 0.67767 -22.53461 53.14058 1.000 18.42440 231 TYR A O 1
ATOM 1652 N N . LYS A 1 232 ? -0.68140 -20.91635 52.36053 1.000 14.75159 232 LYS A N 1
ATOM 1653 C CA . LYS A 1 232 ? -0.08382 -19.84953 53.15260 1.000 18.10326 232 LYS A CA 1
ATOM 1654 C C . LYS A 1 232 ? -1.21472 -19.14897 53.88305 1.000 14.38483 232 LYS A C 1
ATOM 1655 O O . LYS A 1 232 ? -2.18926 -18.72059 53.25352 1.000 16.86381 232 LYS A O 1
ATOM 1661 N N . ILE A 1 233 ? -1.09988 -19.04479 55.20204 1.000 14.84619 233 ILE A N 1
ATOM 1662 C CA . ILE A 1 233 ? -2.20547 -18.60434 56.04358 1.000 13.61036 233 ILE A CA 1
ATOM 1663 C C . ILE A 1 233 ? -1.83360 -17.30001 56.73287 1.000 15.26649 233 ILE A C 1
ATOM 1664 O O . ILE A 1 233 ? -0.78582 -17.20860 57.38000 1.000 14.58223 233 ILE A O 1
ATOM 1669 N N . SER A 1 234 ? -2.72868 -16.31572 56.63959 1.000 14.08852 234 SER A N 1
ATOM 1670 C CA . SER A 1 234 ? -2.58745 -15.03128 57.32395 1.000 13.90252 234 SER A CA 1
ATOM 1671 C C . SER A 1 234 ? -3.86635 -14.82098 58.12505 1.000 13.03650 234 SER A C 1
ATOM 1672 O O . SER A 1 234 ? -4.92977 -14.60348 57.54369 1.000 14.62185 234 SER A O 1
ATOM 1675 N N . ALA A 1 235 ? -3.78215 -14.93756 59.45422 1.000 13.31968 235 ALA A N 1
ATOM 1676 C CA . ALA A 1 235 ? -4.97349 -15.02868 60.29475 1.000 13.55435 235 ALA A CA 1
ATOM 1677 C C . ALA A 1 235 ? -4.97679 -13.92485 61.33867 1.000 14.35984 235 ALA A C 1
ATOM 1678 O O . ALA A 1 235 ? -3.97723 -13.72031 62.03437 1.000 15.23556 235 ALA A O 1
ATOM 1680 N N . TRP A 1 236 ? -6.12419 -13.26217 61.49162 1.000 14.24558 236 TRP A N 1
ATOM 1681 C CA . TRP A 1 236 ? -6.27222 -12.14495 62.41869 1.000 13.71130 236 TRP A CA 1
ATOM 1682 C C . TRP A 1 236 ? -7.34087 -12.44341 63.46377 1.000 13.36522 236 TRP A C 1
ATOM 1683 O O . TRP A 1 236 ? -8.43449 -12.91240 63.12948 1.000 14.65100 236 TRP A O 1
ATOM 1694 N N . ILE A 1 237 ? -7.04990 -12.09158 64.71864 1.000 14.27918 237 ILE A N 1
ATOM 1695 C CA . ILE A 1 237 ? -8.02927 -12.18271 65.80880 1.000 13.84641 237 ILE A CA 1
ATOM 1696 C C . ILE A 1 237 ? -7.97195 -10.88355 66.60548 1.000 15.08848 237 ILE A C 1
ATOM 1697 O O . ILE A 1 237 ? -6.90255 -10.49669 67.08706 1.000 15.04396 237 ILE A O 1
ATOM 1702 N N . PHE A 1 238 ? -9.11635 -10.21460 66.74989 1.000 15.84130 238 PHE A N 1
ATOM 1703 C CA . PHE A 1 238 ? -9.20223 -9.00387 67.57023 1.000 15.41511 238 PHE A CA 1
ATOM 1704 C C . PHE A 1 238 ? -10.66678 -8.61961 67.70604 1.000 18.87231 238 PHE A C 1
ATOM 1705 O O . PHE A 1 238 ? -11.51298 -9.05131 66.92442 1.000 17.22779 238 PHE A O 1
ATOM 1713 N N . SER A 1 239 ? -10.95048 -7.78254 68.69728 1.000 18.92599 239 SER A N 1
ATOM 1714 C CA . SER A 1 239 ? -12.31021 -7.30190 68.90425 1.000 16.42082 239 SER A CA 1
ATOM 1715 C C . SER A 1 239 ? -12.56217 -6.02273 68.12199 1.000 20.20709 239 SER A C 1
ATOM 1716 O O . SER A 1 239 ? -11.67464 -5.17367 67.98451 1.000 18.48214 239 SER A O 1
ATOM 1719 N N . ASP A 1 240 ? -13.78899 -5.88605 67.62028 1.000 19.08819 240 ASP A N 1
ATOM 1720 C CA . ASP A 1 240 ? -14.23857 -4.65967 66.97801 1.000 19.27156 240 ASP A CA 1
ATOM 1721 C C . ASP A 1 240 ? -15.24225 -3.98956 67.90632 1.000 22.02969 240 ASP A C 1
ATOM 1722 O O . ASP A 1 240 ? -16.42691 -4.35618 67.90058 1.000 21.68116 240 ASP A O 1
ATOM 1727 N N . PRO A 1 241 ? -14.83310 -3.00195 68.70864 1.000 22.82259 241 PRO A N 1
ATOM 1728 C CA . PRO A 1 241 ? -15.78380 -2.34035 69.61660 1.000 20.97255 241 PRO 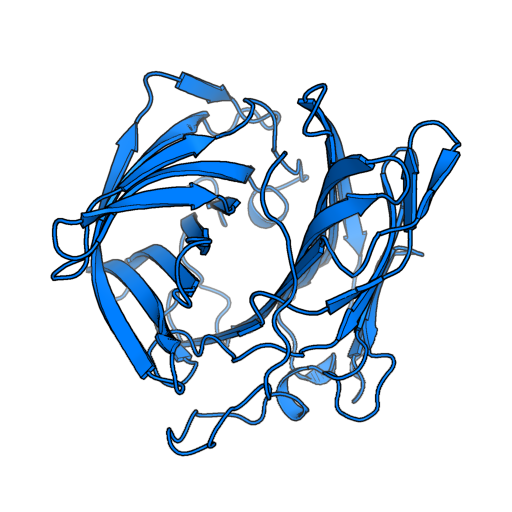A CA 1
ATOM 1729 C C . PRO A 1 241 ? -16.64915 -1.29962 68.93702 1.000 27.25247 241 PRO A C 1
ATOM 1730 O O . PRO A 1 241 ? -17.57487 -0.77283 69.56920 1.000 27.65154 241 PRO A O 1
ATOM 1734 N N . PHE A 1 242 ? -16.37771 -0.98550 67.67447 1.000 22.81785 242 PHE A N 1
ATOM 1735 C CA . PHE A 1 242 ? -17.19158 -0.02165 66.95082 1.000 22.67308 242 PHE A CA 1
ATOM 1736 C C . PHE A 1 242 ? -18.43700 -0.6892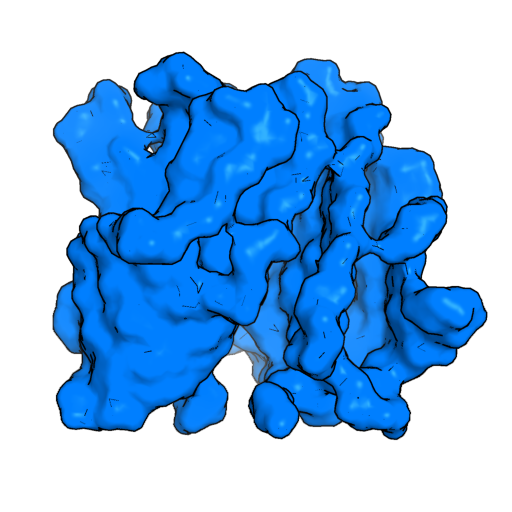5 66.38249 1.000 22.86865 242 PHE A C 1
ATOM 1737 O O . PHE A 1 242 ? -19.55049 -0.17416 66.53233 1.000 27.86084 242 PHE A O 1
ATOM 1745 N N . ARG A 1 243 ? -18.26954 -1.85296 65.75548 1.000 22.44057 243 ARG A N 1
ATOM 1746 C CA . ARG A 1 243 ? -19.39367 -2.67084 65.32589 1.000 23.59787 243 ARG A CA 1
ATOM 1747 C C . ARG A 1 243 ? -19.89642 -3.60580 66.41096 1.000 21.39524 243 ARG A C 1
ATOM 1748 O O . ARG A 1 243 ? -20.95684 -4.21611 66.23118 1.000 25.39161 243 ARG A O 1
ATOM 1756 N N . ASN A 1 244 ? -19.15814 -3.73875 67.51396 1.000 19.54700 244 ASN A N 1
ATOM 1757 C CA . ASN A 1 244 ? -19.45216 -4.69435 68.58115 1.000 22.47420 244 ASN A CA 1
ATOM 1758 C C . ASN A 1 244 ? -19.55141 -6.11799 68.02971 1.000 24.50586 244 ASN A C 1
ATOM 1759 O O . ASN A 1 244 ? -20.57338 -6.79588 68.14233 1.000 23.88095 244 ASN A O 1
ATOM 1764 N N . THR A 1 245 ? -18.44935 -6.55742 67.41935 1.000 20.69093 245 THR A N 1
ATOM 1765 C CA . THR A 1 245 ? -18.30027 -7.91122 66.90696 1.000 17.46034 245 THR A CA 1
ATOM 1766 C C . THR A 1 245 ? -16.88531 -8.38330 67.20819 1.000 17.83240 245 THR A C 1
ATOM 1767 O O . THR A 1 245 ? -16.01410 -7.59523 67.58174 1.000 20.58452 245 THR A O 1
ATOM 1771 N N . GLU A 1 246 ? -16.65253 -9.67228 67.01058 1.000 17.29143 246 GLU A N 1
ATOM 1772 C CA . GLU A 1 246 ? -15.33356 -10.26749 67.17930 1.000 18.73156 246 GLU A CA 1
ATOM 1773 C C . GLU A 1 246 ? -14.79221 -10.65208 65.81034 1.000 17.55070 246 GLU A C 1
ATOM 1774 O O . GLU A 1 246 ? -15.43041 -11.41866 65.08023 1.000 17.76420 246 GLU A O 1
ATOM 1780 N N . THR A 1 247 ? -13.61514 -10.13230 65.46995 1.000 16.41774 247 THR A N 1
ATOM 1781 C CA . THR A 1 247 ? -12.95390 -10.50582 64.22752 1.000 17.97009 247 THR A CA 1
ATOM 1782 C C . THR A 1 247 ? -12.06747 -11.71989 64.47779 1.000 14.14879 247 THR A C 1
ATOM 1783 O O . THR A 1 247 ? -11.24353 -11.72600 65.39768 1.000 17.16075 247 THR A O 1
ATOM 1787 N N . ARG A 1 248 ? -12.28178 -12.77784 63.69741 1.000 14.04021 248 ARG A N 1
ATOM 1788 C CA . ARG A 1 248 ? -11.52889 -14.01289 63.90609 1.000 16.63744 248 ARG A CA 1
ATOM 1789 C C . ARG A 1 248 ? -11.57536 -14.77677 62.58241 1.000 17.43625 248 ARG A C 1
ATOM 1790 O O . ARG A 1 248 ? -12.55654 -15.46910 62.29643 1.000 16.87347 248 ARG A O 1
ATOM 1798 N N . PHE A 1 249 ? -10.53480 -14.61537 61.76675 1.000 15.02983 249 PHE A N 1
ATOM 1799 C CA . PHE A 1 249 ? -10.63378 -15.16432 60.42046 1.000 15.20472 249 PHE A CA 1
ATOM 1800 C C . PHE A 1 249 ? -9.24150 -15.38876 59.84552 1.000 15.38896 249 PHE A C 1
ATOM 1801 O O . PHE A 1 249 ? -8.25172 -14.80487 60.29137 1.000 15.32590 249 PHE A O 1
ATOM 1809 N N . ALA A 1 250 ? -9.19028 -16.27473 58.85693 1.000 14.28059 250 ALA A N 1
ATOM 1810 C CA . ALA A 1 250 ? -7.97366 -16.55395 58.11406 1.000 13.77747 250 ALA A CA 1
ATOM 1811 C C . ALA A 1 250 ? -8.20485 -16.24458 56.64533 1.000 13.57773 250 ALA A C 1
ATOM 1812 O O . ALA A 1 250 ? -9.27091 -16.55039 56.09786 1.000 14.56698 250 ALA A O 1
ATOM 1814 N N . THR A 1 251 ? -7.19218 -15.63369 56.01636 1.000 13.86037 251 THR A N 1
ATOM 1815 C CA . THR A 1 251 ? -7.05843 -15.63049 54.56697 1.000 13.07205 251 THR A CA 1
ATOM 1816 C C . THR A 1 251 ? -6.01494 -16.68025 54.21854 1.000 13.01148 251 THR A C 1
ATOM 1817 O O . THR A 1 251 ? -4.89413 -16.64447 54.73298 1.000 15.28859 251 THR A O 1
ATOM 1821 N N . ILE A 1 252 ? -6.39701 -17.63547 53.39152 1.000 13.48183 252 ILE A N 1
ATOM 1822 C CA . ILE A 1 252 ? -5.50572 -18.72122 53.02197 1.000 14.07225 252 ILE A CA 1
ATOM 1823 C C . ILE A 1 252 ? -5.29916 -18.66468 51.52182 1.000 14.22224 252 ILE A C 1
ATOM 1824 O O . ILE A 1 252 ? -6.26162 -18.76603 50.75552 1.000 17.36234 252 ILE A O 1
ATOM 1829 N N . ARG A 1 253 ? -4.04678 -18.49175 51.10176 1.000 13.59176 253 ARG A N 1
ATOM 1830 C CA . ARG A 1 253 ? -3.69986 -18.60401 49.69769 1.000 14.73264 253 ARG A CA 1
ATOM 1831 C C . ARG A 1 253 ? -3.28843 -20.04130 49.43324 1.000 16.68647 253 ARG A C 1
ATOM 1832 O O . ARG A 1 253 ? -2.41828 -20.57295 50.12459 1.000 17.84925 253 ARG A O 1
ATOM 1840 N N . GLY A 1 254 ? -3.93430 -20.66954 48.46421 1.000 16.08609 254 GLY A N 1
ATOM 1841 C CA . GLY A 1 254 ? -3.57518 -22.00532 48.04227 1.000 18.48504 254 GLY A CA 1
ATOM 1842 C C . GLY A 1 254 ? -2.79942 -22.00099 46.74160 1.000 16.86837 254 GLY A C 1
ATOM 1843 O O . GLY A 1 254 ? -2.01391 -21.08689 46.45640 1.000 18.78876 254 GLY A O 1
ATOM 1844 N N . ALA A 1 255 ? -3.01002 -23.05000 45.95180 1.000 17.25197 255 ALA A N 1
ATOM 1845 C CA . ALA A 1 255 ? -2.44043 -23.13892 44.61992 1.000 18.84255 255 ALA A CA 1
ATOM 1846 C C . ALA A 1 255 ? -3.27582 -22.33524 43.62885 1.000 20.16596 255 ALA A C 1
ATOM 1847 O O . ALA A 1 255 ? -4.46075 -22.07526 43.84590 1.000 19.67636 255 ALA A O 1
ATOM 1849 N N . ASN A 1 256 ? -2.63909 -21.94163 42.52307 1.000 20.45537 256 ASN A N 1
ATOM 1850 C CA . ASN A 1 256 ? -3.34428 -21.35969 41.37922 1.000 21.36698 256 ASN A CA 1
ATOM 1851 C C . ASN A 1 256 ? -4.14059 -20.10865 41.76296 1.000 20.46766 256 ASN A C 1
ATOM 1852 O O . ASN A 1 256 ? -5.21090 -19.84982 41.20841 1.000 22.05244 256 ASN A O 1
ATOM 1857 N N . ASP A 1 257 ? -3.60249 -19.31907 42.70033 1.000 19.83316 257 ASP A N 1
ATOM 1858 C CA . ASP A 1 257 ? -4.18142 -18.07869 43.23090 1.000 16.93695 257 ASP A CA 1
ATOM 1859 C C . ASP A 1 257 ? -5.42211 -18.30844 44.10229 1.000 18.81891 257 ASP A C 1
ATOM 1860 O O . ASP A 1 257 ? -6.03337 -17.32250 44.55304 1.000 19.71138 257 ASP A O 1
ATOM 1865 N N . GLU A 1 258 ? -5.84661 -19.55138 44.32195 1.000 17.05922 258 GLU A N 1
ATOM 1866 C CA . GLU A 1 258 ? -7.09265 -19.77750 45.05984 1.000 14.83347 258 GLU A CA 1
ATOM 1867 C C . GLU A 1 258 ? -6.99062 -19.19515 46.47075 1.000 15.99675 258 GLU A C 1
ATOM 1868 O O . GLU A 1 258 ? -5.98751 -19.38348 47.16179 1.000 16.53728 258 GLU A O 1
ATOM 1874 N N . THR A 1 259 ? -8.02454 -18.47058 46.89785 1.000 16.14391 259 THR A N 1
ATOM 1875 C CA . THR A 1 259 ? -7.96682 -17.74479 48.16122 1.000 13.21034 259 THR A CA 1
ATOM 1876 C C . THR A 1 259 ? -9.19955 -18.07924 48.99197 1.000 17.72304 259 THR A C 1
ATOM 1877 O O . THR A 1 259 ? -10.32696 -17.94713 48.50796 1.000 20.25733 259 THR A O 1
ATOM 1881 N N . LEU A 1 260 ? -8.97837 -18.53824 50.22353 1.000 14.26772 260 LEU A N 1
ATOM 1882 C CA . LEU A 1 260 ? -10.04931 -18.88081 51.15763 1.000 14.40685 260 LEU A CA 1
ATOM 1883 C C . LEU A 1 260 ? -10.14115 -17.80730 52.23511 1.000 15.55768 260 LEU A C 1
ATOM 1884 O O . LEU A 1 260 ? -9.12621 -17.39960 52.80081 1.000 16.62046 260 LEU A O 1
ATOM 1889 N N . VAL A 1 261 ? -11.35590 -17.34788 52.51392 1.000 14.20221 261 VAL A N 1
ATOM 1890 C CA . VAL A 1 261 ? -11.60227 -16.37531 53.57336 1.000 13.43675 261 VAL A CA 1
ATOM 1891 C C . VAL A 1 261 ? -12.54530 -17.05215 54.56916 1.000 13.59371 261 VAL A C 1
ATOM 1892 O O . VAL A 1 261 ? -13.74692 -17.20572 54.30778 1.000 15.84303 261 VAL A O 1
ATOM 1896 N N . LEU A 1 262 ? -11.99735 -17.48760 55.70790 1.000 14.71058 262 LEU A N 1
ATOM 1897 C CA . LEU A 1 262 ? -12.68617 -18.45406 56.56060 1.000 15.73590 262 LEU A CA 1
ATOM 1898 C C . LEU A 1 262 ? -12.71952 -17.97802 58.00522 1.000 16.47363 262 LEU A C 1
ATOM 1899 O O . LEU A 1 262 ? -11.70736 -17.50974 58.53058 1.000 17.05733 262 LEU A O 1
ATOM 1904 N N . PRO A 1 263 ? -13.86625 -18.08942 58.67401 1.000 15.69506 263 PRO A N 1
ATOM 1905 C CA . PRO A 1 263 ? -13.90129 -17.83339 60.11846 1.000 16.06767 263 PRO A CA 1
ATOM 1906 C C . PRO A 1 263 ? -13.06079 -18.85299 60.87119 1.000 16.29787 263 PRO A C 1
ATOM 1907 O O . PRO A 1 263 ? -12.84815 -19.97617 60.41186 1.000 17.80071 263 PRO A O 1
ATOM 1911 N N . LEU A 1 264 ? -12.60822 -18.46449 62.06377 1.000 16.04624 264 LEU A N 1
ATOM 1912 C CA . LEU A 1 264 ? -11.87038 -19.38977 62.91971 1.000 17.30642 264 LEU A CA 1
ATOM 1913 C C . LEU A 1 264 ? -12.25790 -19.18505 64.38152 1.000 16.61694 264 LEU A C 1
ATOM 1914 O O . LEU A 1 264 ? -12.79327 -18.14769 64.77188 1.000 17.66610 264 LEU A O 1
ATOM 1919 N N . GLU A 1 265 ? -11.97861 -20.20604 65.18317 1.000 18.35875 265 GLU A N 1
ATOM 1920 C CA . GLU A 1 265 ? -12.08058 -20.13124 66.63608 1.000 21.20651 265 GLU A CA 1
ATOM 1921 C C . GLU A 1 265 ? -10.67265 -20.09137 67.21356 1.000 19.30227 265 GLU A C 1
ATOM 1922 O O . GLU A 1 265 ? -9.82162 -20.89952 66.83068 1.000 20.23813 265 GLU A O 1
ATOM 1928 N N . PHE A 1 266 ? -10.44257 -19.16504 68.14501 1.000 19.22116 266 PHE A N 1
ATOM 1929 C CA . PHE A 1 266 ? -9.12077 -18.86067 68.67551 1.000 20.99760 266 PHE A CA 1
ATOM 1930 C C . PHE A 1 266 ? -9.09869 -19.16351 70.16447 1.000 20.43176 266 PHE A C 1
ATOM 1931 O O . PHE A 1 266 ? -9.96505 -18.68781 70.90223 1.000 21.84222 266 PHE A O 1
ATOM 1939 N N . THR A 1 267 ? -8.11704 -19.94319 70.60489 1.000 20.58059 267 THR A N 1
ATOM 1940 C CA . THR A 1 267 ? -7.96763 -20.26365 72.02581 1.000 22.69950 267 THR A CA 1
ATOM 1941 C C . THR A 1 267 ? -6.53530 -19.99341 72.45569 1.000 19.58935 267 THR A C 1
ATOM 1942 O O . THR A 1 267 ? -5.62241 -20.75142 72.06736 1.000 22.88035 267 THR A O 1
ATOM 1946 N N . PRO A 1 268 ? -6.28297 -18.94432 73.23137 1.000 22.44223 268 PRO A N 1
ATOM 1947 C CA . PRO A 1 268 ? -4.94192 -18.75802 73.79253 1.000 22.04148 268 PRO A CA 1
ATOM 1948 C C . PRO A 1 268 ? -4.77267 -19.62760 75.03060 1.000 25.69665 268 PRO A C 1
ATOM 1949 O O . PRO A 1 268 ? -5.67996 -19.74652 75.85961 1.000 28.20925 268 PRO A O 1
ATOM 1953 N N . ILE A 1 269 ? -3.60133 -20.24331 75.14962 1.000 25.18611 269 ILE A N 1
ATOM 1954 C CA . ILE A 1 269 ? -3.33160 -21.20815 76.20837 1.000 25.53220 269 ILE A CA 1
ATOM 1955 C C . ILE A 1 269 ? -2.20390 -20.67111 77.07362 1.000 27.59413 269 ILE A C 1
ATOM 1956 O O . ILE A 1 269 ? -1.13769 -20.30790 76.56180 1.000 25.21669 269 ILE A O 1
ATOM 1961 N N . TYR A 1 270 ? -2.44526 -20.61426 78.38585 1.000 29.70611 270 TYR A N 1
ATOM 1962 C CA . TYR A 1 270 ? -1.52948 -19.96519 79.31268 1.000 30.21111 270 TYR A CA 1
ATOM 1963 C C . TYR A 1 270 ? -0.83353 -20.95483 80.24613 1.000 30.00558 270 TYR A C 1
ATOM 1964 O O . TYR A 1 270 ? -0.33074 -20.55104 81.29964 1.000 32.63005 270 TYR A O 1
ATOM 1973 N N . LYS A 1 271 ? -0.78904 -22.24067 79.88632 1.000 30.31870 271 LYS A N 1
ATOM 1974 C CA . LYS A 1 271 ? 0.06266 -23.16702 80.62672 1.000 31.49297 271 LYS A CA 1
ATOM 1975 C C . LYS A 1 271 ? 1.50303 -22.67740 80.63560 1.000 37.50776 271 LYS A C 1
ATOM 1976 O O . LYS A 1 271 ? 2.19171 -22.76079 81.65907 1.000 35.97604 271 LYS A O 1
ATOM 1982 N N . ARG A 1 272 ? 1.96758 -22.14906 79.50522 1.000 31.25837 272 ARG A N 1
ATOM 1983 C CA . ARG A 1 272 ? 3.26443 -21.49960 79.38525 1.000 29.62172 272 ARG A CA 1
ATOM 1984 C C . ARG A 1 272 ? 3.04023 -20.03303 79.05492 1.000 30.26360 272 ARG A C 1
ATOM 1985 O O . ARG A 1 272 ? 2.17466 -19.69771 78.24064 1.000 26.89933 272 ARG A O 1
ATOM 1993 N N . THR A 1 273 ? 3.80363 -19.15804 79.69804 1.000 28.00487 273 THR A N 1
ATOM 1994 C CA . THR A 1 273 ? 3.62646 -17.73049 79.50585 1.000 25.55646 273 THR A CA 1
ATOM 1995 C C . THR A 1 273 ? 4.98308 -17.05506 79.42581 1.000 31.29408 273 THR A C 1
ATOM 1996 O O . THR A 1 273 ? 6.00957 -17.61975 79.81396 1.000 29.89809 273 THR A O 1
ATOM 2000 N N . TYR A 1 274 ? 4.96789 -15.83156 78.90376 1.000 26.77461 274 TYR A N 1
ATOM 2001 C CA . TYR A 1 274 ? 6.11213 -14.93091 78.96281 1.000 28.50178 274 TYR A CA 1
ATOM 2002 C C . TYR A 1 274 ? 5.62673 -13.57379 79.44428 1.000 29.35207 274 TYR A C 1
ATOM 2003 O O . TYR A 1 274 ? 4.78650 -12.94569 78.79209 1.000 25.67336 274 TYR A O 1
ATOM 2012 N N . GLU A 1 275 ? 6.14923 -13.11561 80.57915 1.000 25.69279 275 GLU A N 1
ATOM 2013 C CA . GLU A 1 275 ? 5.81734 -11.77967 81.05211 1.000 26.01253 275 GLU A CA 1
ATOM 2014 C C . GLU A 1 275 ? 6.62311 -10.74235 80.28259 1.000 24.24736 275 GLU A C 1
ATOM 2015 O O . GLU A 1 275 ? 7.84370 -10.86280 80.15633 1.000 29.27951 275 GLU A O 1
ATOM 2021 N N . SER A 1 276 ? 5.92844 -9.72961 79.76829 1.000 28.04537 276 SER A N 1
ATOM 2022 C CA . SER A 1 276 ? 6.57186 -8.64268 79.04535 1.000 25.66173 276 SER A CA 1
ATOM 2023 C C . SER A 1 276 ? 7.60336 -7.94038 79.91678 1.000 26.36029 276 SER A C 1
ATOM 2024 O O . SER A 1 276 ? 7.39615 -7.73826 81.11699 1.000 26.61973 276 SER A O 1
ATOM 2027 N N . ALA A 1 277 ? 8.71634 -7.54352 79.29631 1.000 27.87352 277 ALA A N 1
ATOM 2028 C CA . ALA A 1 277 ? 9.69242 -6.71261 79.98946 1.000 27.08728 277 ALA A CA 1
ATOM 2029 C C . ALA A 1 277 ? 9.10569 -5.37450 80.42117 1.000 30.23148 277 ALA A C 1
ATOM 2030 O O . ALA A 1 277 ? 9.65754 -4.73076 81.31998 1.000 32.60389 277 ALA A O 1
ATOM 2032 N N . THR A 1 278 ? 8.00824 -4.93337 79.79949 1.000 27.92206 278 THR A N 1
ATOM 2033 C CA . THR A 1 278 ? 7.37060 -3.68164 80.18860 1.000 25.64292 278 THR A CA 1
ATOM 2034 C C . THR A 1 278 ? 6.59961 -3.80444 81.48886 1.000 26.37662 278 THR A C 1
ATOM 2035 O O . THR A 1 278 ? 6.21708 -2.77742 82.05782 1.000 30.38499 278 THR A O 1
ATOM 2039 N N . GLY A 1 279 ? 6.35921 -5.02426 81.95597 1.000 27.12961 279 GLY A N 1
ATOM 2040 C CA . GLY A 1 279 ? 5.52544 -5.26173 83.11111 1.000 31.38220 279 GLY A CA 1
ATOM 2041 C C . GLY A 1 279 ? 4.04019 -5.14754 82.85875 1.000 37.11776 279 GLY A C 1
ATOM 2042 O O . GLY A 1 279 ? 3.25703 -5.27614 83.80912 1.000 37.49719 279 GLY A O 1
ATOM 2043 N N . ARG A 1 280 ? 3.61874 -4.93009 81.61096 1.000 28.32128 280 ARG A N 1
ATOM 2044 C CA . ARG A 1 280 ? 2.24191 -4.53928 81.34284 1.000 29.90551 280 ARG A CA 1
ATOM 2045 C C . ARG A 1 280 ? 1.33861 -5.68385 80.91745 1.000 31.79838 280 ARG A C 1
ATOM 2046 O O . ARG A 1 280 ? 0.11420 -5.52652 80.96753 1.000 29.35914 280 ARG A O 1
ATOM 2054 N N . VAL A 1 281 ? 1.88971 -6.81987 80.49427 1.000 26.20834 281 VAL A N 1
ATOM 2055 C CA . VAL A 1 281 ? 1.06440 -7.86845 79.91013 1.000 31.24856 281 VAL A CA 1
ATOM 2056 C C . VAL A 1 281 ? 1.79465 -9.19851 80.01453 1.000 24.81667 281 VAL A C 1
ATOM 2057 O O . VAL A 1 281 ? 3.02834 -9.25125 80.01536 1.000 28.21594 281 VAL A O 1
ATOM 2061 N N . THR A 1 282 ? 1.01906 -10.27799 80.11241 1.000 30.11860 282 THR A N 1
ATOM 2062 C CA . THR A 1 282 ? 1.50566 -11.65241 80.10704 1.000 28.69456 282 THR A CA 1
ATOM 2063 C C . THR A 1 282 ? 1.10547 -12.30197 78.78825 1.000 33.22143 282 THR A C 1
ATOM 2064 O O . THR A 1 282 ? -0.08933 -12.42870 78.49630 1.000 35.92880 282 THR A O 1
ATOM 2068 N N . TYR A 1 283 ? 2.09729 -12.72837 78.00649 1.000 26.36125 283 TYR A N 1
ATOM 2069 C CA . TYR A 1 283 ? 1.77040 -13.36076 76.73199 1.000 26.59806 283 TYR A CA 1
ATOM 2070 C C . TYR A 1 283 ? 1.53529 -14.85810 76.91351 1.000 28.18561 283 TYR A C 1
ATOM 2071 O O . TYR A 1 283 ? 2.30944 -15.52548 77.60198 1.000 27.68723 283 TYR A O 1
ATOM 2080 N N . PRO A 1 284 ? 0.49769 -15.41590 76.29112 1.000 23.69301 284 PRO A N 1
ATOM 2081 C CA . PRO A 1 284 ? 0.40801 -16.87215 76.17548 1.000 24.05351 284 PRO A CA 1
ATOM 2082 C C . PRO A 1 284 ? 1.44567 -17.38096 75.18440 1.000 22.82033 284 PRO A C 1
ATOM 2083 O O . PRO A 1 284 ? 1.90858 -16.64920 74.30510 1.000 24.70239 284 PRO A O 1
ATOM 2087 N N . LEU A 1 285 ? 1.81212 -18.65774 75.32861 1.000 20.75738 285 LEU A N 1
ATOM 2088 C CA . LEU A 1 285 ? 2.85407 -19.25137 74.49461 1.000 23.69355 285 LEU A CA 1
ATOM 2089 C C . LEU A 1 285 ? 2.38753 -20.48514 73.72830 1.000 20.85262 285 LEU A C 1
ATOM 2090 O O . LE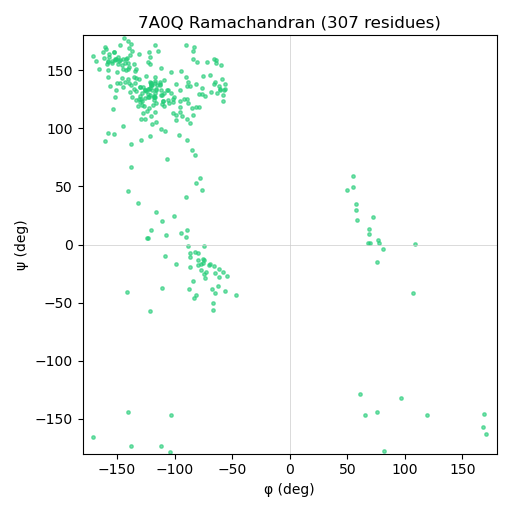U A 1 285 ? 3.19997 -21.12950 73.06476 1.000 24.10827 285 LEU A O 1
ATOM 2095 N N . ASP A 1 286 ? 1.10349 -20.83007 73.79860 1.000 21.45492 286 ASP A N 1
ATOM 2096 C CA . ASP A 1 286 ? 0.53216 -21.89890 72.99102 1.000 21.75555 286 ASP A CA 1
ATOM 2097 C C . ASP A 1 286 ? -0.87216 -21.47958 72.59340 1.000 20.98505 286 ASP A C 1
ATOM 2098 O O . ASP A 1 286 ? -1.48827 -20.64486 73.25308 1.000 22.51824 286 ASP A O 1
ATOM 2103 N N . TRP A 1 287 ? -1.36377 -22.05331 71.49453 1.000 19.55316 287 TRP A N 1
ATOM 2104 C CA . TRP A 1 287 ? -2.66026 -21.67038 70.94708 1.000 23.86231 287 TRP A CA 1
ATOM 2105 C C . TRP A 1 287 ? -3.31201 -22.87079 70.27846 1.000 18.63226 287 TRP A C 1
ATOM 2106 O O . TRP A 1 287 ? -2.64266 -23.81700 69.84991 1.000 20.65563 287 TRP A O 1
ATOM 2117 N N . LYS A 1 288 ? -4.63415 -22.79729 70.16090 1.000 20.74427 288 LYS A N 1
ATOM 2118 C CA . LYS A 1 288 ? -5.38988 -23.63595 69.24601 1.000 21.67230 288 LYS A CA 1
ATOM 2119 C C . LYS A 1 288 ? -6.14755 -22.74922 68.26816 1.000 20.29638 288 LYS A C 1
ATOM 2120 O O . LYS A 1 288 ? -6.69620 -21.71216 68.65770 1.000 22.02553 288 LYS A O 1
ATOM 2126 N N . LEU A 1 289 ? -6.17269 -23.16488 66.99954 1.000 21.34656 289 LEU A N 1
ATOM 2127 C CA . LEU A 1 289 ? -7.00012 -22.53958 65.97670 1.000 21.05793 289 LEU A CA 1
ATOM 2128 C C . LEU A 1 289 ? -7.84826 -23.61168 65.32070 1.000 19.80967 289 LEU A C 1
ATOM 2129 O O . LEU A 1 289 ? -7.33454 -24.66541 64.93836 1.000 25.22024 289 LEU A O 1
ATOM 2134 N N . LYS A 1 290 ? -9.13454 -23.33462 65.17511 1.000 18.78588 290 LYS A N 1
ATOM 2135 C CA . LYS A 1 290 ? -10.04697 -24.18164 64.41514 1.000 20.89654 290 LYS A CA 1
ATOM 2136 C C . LYS A 1 290 ? -10.51789 -23.32379 63.24771 1.000 21.34356 290 LYS A C 1
ATOM 2137 O O . LYS A 1 290 ? -11.30132 -22.39626 63.45249 1.000 20.25155 290 LYS A O 1
ATOM 2143 N N . ILE A 1 291 ? -10.02205 -23.58723 62.03983 1.000 21.18685 291 ILE A N 1
ATOM 2144 C CA . ILE A 1 291 ? -10.38188 -22.78960 60.86638 1.000 17.83835 291 ILE A CA 1
ATOM 2145 C C . ILE A 1 291 ? -11.53642 -23.48115 60.14477 1.000 19.19556 291 ILE A C 1
ATOM 2146 O O . ILE A 1 291 ? -11.39026 -24.61350 59.66513 1.000 19.97845 291 ILE A O 1
ATOM 2151 N N . SER A 1 292 ? -12.67607 -22.78630 60.05810 1.000 18.72020 292 SER A N 1
ATOM 2152 C CA . SER A 1 292 ? -13.93771 -23.40148 59.65194 1.000 19.63792 292 SER A CA 1
ATOM 2153 C C . SER A 1 292 ? -13.82593 -24.03293 58.27492 1.000 22.34360 292 SER A C 1
ATOM 2154 O O . SER A 1 292 ? -13.48707 -23.35835 57.29519 1.000 19.65916 292 SER A O 1
ATOM 2157 N N . GLY A 1 293 ? -14.12760 -25.32853 58.20457 1.000 23.30858 293 GLY A N 1
ATOM 2158 C CA . GLY A 1 293 ? -14.12605 -26.05022 56.95229 1.000 21.92776 293 GLY A CA 1
ATOM 2159 C C . GLY A 1 293 ? -12.75673 -26.43294 56.44004 1.000 24.96740 293 GLY A C 1
ATOM 2160 O O . GLY A 1 293 ? -12.66507 -27.04013 55.36495 1.000 29.09971 293 GLY A O 1
ATOM 2161 N N . PHE A 1 294 ? -11.69045 -26.10819 57.17359 1.000 21.98975 294 PHE A N 1
ATOM 2162 C CA . PHE A 1 294 ? -10.32951 -26.27049 56.67386 1.000 19.93930 294 PHE A CA 1
ATOM 2163 C C . PHE A 1 294 ? -9.49075 -27.18780 57.55302 1.000 23.96070 294 PHE A C 1
ATOM 2164 O O . PHE A 1 294 ? -8.95381 -28.17955 57.04941 1.000 23.83908 294 PHE A O 1
ATOM 2172 N N . GLY A 1 295 ? -9.34336 -26.88757 58.83894 1.000 24.92908 295 GLY A N 1
ATOM 2173 C CA . GLY A 1 295 ? -8.57270 -27.76409 59.70410 1.000 24.44250 295 GLY A CA 1
ATOM 2174 C C . GLY A 1 295 ? -8.45441 -27.18572 61.09492 1.000 25.05031 295 GLY A C 1
ATOM 2175 O O . GLY A 1 295 ? -8.98225 -26.11309 61.39764 1.000 24.06118 295 GLY A O 1
ATOM 2176 N N A ASP A 1 296 ? -7.74734 -27.93108 61.94227 0.438 25.77392 296 ASP A N 1
ATOM 2177 N N B ASP A 1 296 ? -7.76348 -27.92107 61.95817 0.562 25.76387 296 ASP A N 1
ATOM 2178 C CA A ASP A 1 296 ? -7.48104 -27.55920 63.32364 0.438 26.83897 296 ASP A CA 1
ATOM 2179 C CA B ASP A 1 296 ? -7.49019 -27.42784 63.29822 0.562 26.74089 296 ASP A CA 1
ATOM 2180 C C A ASP A 1 296 ? -5.97758 -27.58781 63.55536 0.438 27.28706 296 ASP A C 1
ATOM 2181 C C B ASP A 1 296 ? -6.01038 -27.59973 63.59506 0.562 27.28452 296 ASP A C 1
ATOM 2182 O O A ASP A 1 296 ? -5.26006 -28.37745 62.93705 0.438 26.38314 296 ASP A O 1
ATOM 2183 O O B ASP A 1 296 ? -5.34782 -28.48780 63.05498 0.562 26.47302 296 ASP A O 1
ATOM 2192 N N . PHE A 1 297 ? -5.49510 -26.71476 64.43899 1.000 23.46794 297 PHE A N 1
ATOM 2193 C CA . PHE A 1 297 ? -4.06182 -26.58476 64.64424 1.000 22.87139 297 PHE A CA 1
ATOM 2194 C C . PHE A 1 297 ? -3.74731 -26.34880 66.10995 1.000 22.19795 297 PHE A C 1
ATOM 2195 O O . PHE A 1 297 ? -4.48513 -25.64860 66.80884 1.000 24.18812 297 PHE A O 1
ATOM 2203 N N . LYS A 1 298 ? -2.63550 -26.93574 66.55634 1.000 22.27877 298 LYS A N 1
ATOM 2204 C CA . LYS A 1 298 ? -2.08741 -26.74262 67.89324 1.000 25.08315 298 LYS A CA 1
ATOM 2205 C C . LYS A 1 298 ? -0.72361 -26.09250 67.70954 1.000 22.49984 298 LYS A C 1
ATOM 2206 O O . LYS A 1 298 ? 0.18192 -26.71011 67.14444 1.000 23.74726 298 LYS A O 1
ATOM 2212 N N . LEU A 1 299 ? -0.57630 -24.85198 68.16870 1.000 22.04452 299 LEU A N 1
ATOM 2213 C CA . LEU A 1 299 ? 0.59484 -24.03861 67.86276 1.000 22.89230 299 LEU A CA 1
ATOM 2214 C C . LEU A 1 299 ? 1.36354 -23.70665 69.13639 1.000 23.13981 299 LEU A C 1
ATOM 2215 O O . LEU A 1 299 ? 0.76794 -23.48312 70.19509 1.000 20.95405 299 LEU A O 1
ATOM 2220 N N . SER A 1 300 ? 2.69190 -23.66084 69.02950 1.000 22.81487 300 SER A N 1
ATOM 2221 C CA . SER A 1 300 ? 3.54393 -23.45916 70.19672 1.000 26.69036 300 SER A CA 1
ATOM 2222 C C . SER A 1 300 ? 4.67964 -22.50921 69.86436 1.000 22.15940 300 SER A C 1
ATOM 2223 O O . SER A 1 300 ? 5.36661 -22.68611 68.85353 1.000 21.87301 300 SER A O 1
ATOM 2226 N N . SER A 1 301 ? 4.88688 -21.51933 70.72335 1.000 21.24149 301 SER A N 1
ATOM 2227 C CA . SER A 1 301 ? 6.02689 -20.63701 70.54562 1.000 21.19245 301 SER A CA 1
ATOM 2228 C C . SER A 1 301 ? 7.32174 -21.42109 70.73816 1.000 24.79334 301 SER A C 1
ATOM 2229 O O . SER A 1 301 ? 7.43070 -22.26312 71.63582 1.000 26.22027 301 SER A O 1
ATOM 2232 N N . TYR A 1 302 ? 8.30174 -21.14351 69.87653 1.000 22.23391 302 TYR A N 1
ATOM 2233 C CA . TYR A 1 302 ? 9.54091 -21.92288 69.84579 1.000 24.05057 302 TYR A CA 1
ATOM 2234 C C . TYR A 1 302 ? 10.36706 -21.72393 71.11315 1.000 27.42467 302 TYR A C 1
ATOM 2235 O O . TYR A 1 302 ? 11.00624 -22.66402 71.60165 1.000 26.02656 302 TYR A O 1
ATOM 2244 N N . THR A 1 303 ? 10.39096 -20.50281 71.63560 1.000 24.38758 303 THR A N 1
ATOM 2245 C CA . THR A 1 303 ? 11.09511 -20.18285 72.86650 1.000 27.49182 303 THR A CA 1
ATOM 2246 C C . THR A 1 303 ? 10.37541 -19.01592 73.52864 1.000 28.44228 303 THR A C 1
ATOM 2247 O O . THR A 1 303 ? 9.62247 -18.28286 72.88207 1.000 27.67707 303 THR A O 1
ATOM 2251 N N . GLU A 1 304 ? 10.60160 -18.85952 74.83611 1.000 24.56834 304 GLU A N 1
ATOM 2252 C CA . GLU A 1 304 ? 9.76226 -17.97121 75.64071 1.000 22.88740 304 GLU A CA 1
ATOM 2253 C C . GLU A 1 304 ? 9.93963 -16.50766 75.24658 1.000 24.10305 304 GLU A C 1
ATOM 2254 O O . GLU A 1 304 ? 8.96451 -15.81516 74.93328 1.000 24.69480 304 GLU A O 1
ATOM 2260 N N . ASP A 1 305 ? 11.17196 -16.00656 75.28996 1.000 24.18227 305 ASP A N 1
ATOM 2261 C CA . ASP A 1 305 ? 11.44897 -14.58977 75.05563 1.000 24.42844 305 ASP A CA 1
ATOM 2262 C C . ASP A 1 305 ? 11.61360 -14.35025 73.55635 1.000 20.70173 305 ASP A C 1
ATOM 2263 O O . ASP A 1 305 ? 12.64118 -14.69081 72.96701 1.000 23.09315 305 ASP A O 1
ATOM 2268 N N . GLN A 1 306 ? 10.59190 -13.75693 72.94067 1.000 20.81043 306 GLN A N 1
ATOM 2269 C CA . GLN A 1 306 ? 10.66575 -13.26191 71.56242 1.000 22.08693 306 GLN A CA 1
ATOM 2270 C C . GLN A 1 306 ? 9.92375 -11.93316 71.46207 1.000 20.75528 306 GLN A C 1
ATOM 2271 O O . GLN A 1 306 ? 9.13457 -11.69772 70.54284 1.000 20.95829 306 GLN A O 1
ATOM 2277 N N . GLU A 1 307 ? 10.18387 -11.03820 72.41890 1.000 19.48898 307 GLU A N 1
ATOM 2278 C CA . GLU A 1 307 ? 9.47995 -9.76527 72.52853 1.000 18.24929 307 GLU A CA 1
ATOM 2279 C C . GLU A 1 307 ? 10.36037 -8.60571 72.07360 1.000 21.57187 307 GLU A C 1
ATOM 2280 O O . GLU A 1 307 ? 11.46325 -8.40529 72.59993 1.000 21.10088 307 GLU A O 1
ATOM 228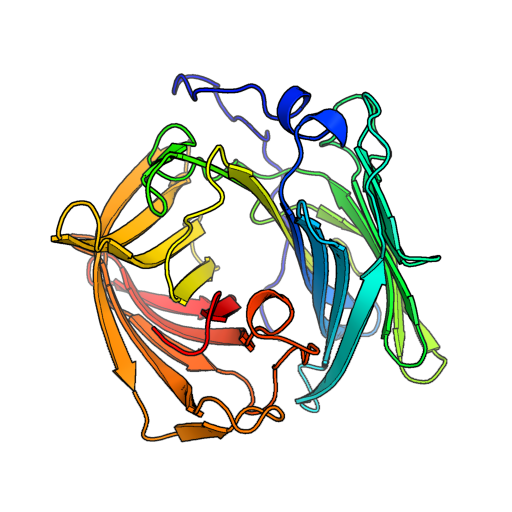6 N N . LEU A 1 308 ? 9.86074 -7.83706 71.10842 1.000 19.00419 308 LEU A N 1
ATOM 2287 C CA . LEU A 1 308 ? 10.42799 -6.54010 70.76761 1.000 19.58131 308 LEU A CA 1
ATOM 2288 C C . LEU A 1 308 ? 9.95519 -5.53084 71.80400 1.000 22.29719 308 LEU A C 1
ATOM 2289 O O . LEU A 1 308 ? 8.75037 -5.29470 71.92906 1.000 19.94879 308 LEU A O 1
ATOM 2294 N N . VAL A 1 309 ? 10.88765 -4.93314 72.54287 1.000 23.34197 309 VAL A N 1
ATOM 2295 C CA . VAL A 1 309 ? 10.55549 -4.12735 73.71426 1.000 23.83586 309 VAL A CA 1
ATOM 2296 C C . VAL A 1 309 ? 10.63782 -2.65326 73.34879 1.000 20.00951 309 VAL A C 1
ATOM 2297 O O . VAL A 1 309 ? 11.72373 -2.11639 73.09956 1.000 24.71598 309 VAL A O 1
ATOM 2301 N N . GLY A 1 310 ? 9.48859 -1.98393 73.35299 1.000 20.42776 310 GLY A N 1
ATOM 2302 C CA . GLY A 1 310 ? 9.42049 -0.57197 73.06163 1.000 23.02129 310 GLY A CA 1
ATOM 2303 C C . GLY A 1 310 ? 9.22924 0.24613 74.32750 1.000 26.14799 310 GLY A C 1
ATOM 2304 O O . GLY A 1 310 ? 9.17564 -0.27204 75.43736 1.000 28.44108 310 GLY A O 1
ATOM 2305 N N . GLU A 1 311 ? 9.12122 1.55511 74.13106 1.000 25.83625 311 GLU A N 1
ATOM 2306 C CA . GLU A 1 311 ? 8.85555 2.46160 75.23681 1.000 29.18508 311 GLU A CA 1
ATOM 2307 C C . GLU A 1 311 ? 7.36936 2.61451 75.53230 1.000 34.42519 311 GLU A C 1
ATOM 2308 O O . GLU A 1 311 ? 7.01340 3.03858 76.63661 1.000 36.44220 311 GLU A O 1
ATOM 2314 N N . ASP A 1 312 ? 6.49662 2.27082 74.58732 1.000 23.51391 312 ASP A N 1
ATOM 2315 C CA . ASP A 1 312 ? 5.05263 2.32607 74.80553 1.000 24.68898 312 ASP A CA 1
ATOM 2316 C C . ASP A 1 312 ? 4.43283 1.07055 74.19771 1.000 24.54712 312 ASP A C 1
ATOM 2317 O O . ASP A 1 312 ? 5.13879 0.17432 73.72852 1.000 24.21804 312 ASP A O 1
ATOM 2322 N N . ALA A 1 313 ? 3.09924 1.01297 74.18744 1.000 21.26355 313 ALA A N 1
ATOM 2323 C CA . ALA A 1 313 ? 2.41640 -0.19321 73.72460 1.000 19.93521 313 ALA A CA 1
ATOM 2324 C C . ALA A 1 313 ? 2.64476 -0.42713 72.23326 1.000 21.04270 313 ALA A C 1
ATOM 2325 O O . ALA A 1 313 ? 3.03029 -1.52623 71.82123 1.000 19.63243 313 ALA A O 1
ATOM 2327 N N . LEU A 1 314 ? 2.42698 0.59638 71.40900 1.000 20.41191 314 LEU A N 1
ATOM 2328 C CA . LEU A 1 314 ? 2.51989 0.39254 69.96457 1.000 18.83697 314 LEU A CA 1
ATOM 2329 C C . LEU A 1 314 ? 3.93131 0.03595 69.51622 1.000 22.48614 314 LEU A C 1
ATOM 2330 O O . LEU A 1 314 ? 4.08787 -0.60886 68.47522 1.000 18.72219 314 LEU A O 1
ATOM 2335 N N . GLN A 1 315 ? 4.95362 0.41943 70.27924 1.000 18.12259 315 GLN A N 1
ATOM 2336 C CA . GLN A 1 315 ? 6.32044 0.05927 69.91430 1.000 15.60342 315 GLN A CA 1
ATOM 2337 C C . GLN A 1 315 ? 6.70229 -1.34762 70.34750 1.000 17.28954 315 GLN A C 1
ATOM 2338 O O . GLN A 1 315 ? 7.79450 -1.81216 69.99161 1.000 19.00735 315 GLN A O 1
ATOM 2344 N N . THR A 1 316 ? 5.84591 -2.03302 71.10331 1.000 17.56267 316 THR A N 1
ATOM 2345 C CA . THR A 1 316 ? 6.16148 -3.31990 71.71161 1.000 18.41586 316 THR A CA 1
ATOM 2346 C C . THR A 1 316 ? 5.38607 -4.42530 71.01080 1.000 19.90190 316 THR A C 1
ATOM 2347 O O . THR A 1 316 ? 4.22719 -4.23217 70.63739 1.000 19.18183 316 THR A O 1
ATOM 2351 N N . ALA A 1 317 ? 6.01750 -5.58604 70.82231 1.000 18.56233 317 ALA A N 1
ATOM 2352 C CA . ALA A 1 317 ? 5.26897 -6.69989 70.25308 1.000 17.50595 317 ALA A CA 1
ATOM 2353 C C . ALA A 1 317 ? 5.92623 -8.02141 70.60845 1.000 18.72454 317 ALA A C 1
ATOM 2354 O O . ALA A 1 317 ? 7.15562 -8.11651 70.65097 1.000 20.38054 317 ALA A O 1
ATOM 2356 N N . TYR A 1 318 ? 5.10261 -9.04241 70.83769 1.000 18.06430 318 TYR A N 1
ATOM 2357 C CA . TYR A 1 318 ? 5.60140 -10.40668 70.77985 1.000 19.58217 318 TYR A CA 1
ATOM 2358 C C . TYR A 1 318 ? 5.63850 -10.82206 69.31295 1.000 22.02849 318 TYR A C 1
ATOM 2359 O O . TYR A 1 318 ? 4.60527 -10.82042 68.63583 1.000 22.77131 318 TYR A O 1
ATOM 2368 N N . GLU A 1 319 ? 6.82864 -11.12511 68.80347 1.000 22.08574 319 GLU A N 1
ATOM 2369 C CA . GLU A 1 319 ? 6.99261 -11.49283 67.39756 1.000 20.08156 319 GLU A CA 1
ATOM 2370 C C . GLU A 1 319 ? 7.78751 -12.78843 67.37738 1.000 18.17159 319 GLU A C 1
ATOM 2371 O O . GLU A 1 319 ? 9.01634 -12.77202 67.31861 1.000 17.87062 319 GLU A O 1
ATOM 2377 N N . GLY A 1 320 ? 7.07442 -13.90821 67.42077 1.000 18.34651 320 GLY A N 1
ATOM 2378 C CA . GLY A 1 320 ? 7.69567 -15.16968 67.75831 1.000 20.40176 320 GLY A CA 1
ATOM 2379 C C . GLY A 1 320 ? 7.60564 -16.24382 66.69678 1.000 16.98176 320 GLY A C 1
ATOM 2380 O O . GLY A 1 320 ? 6.54454 -16.48615 66.11491 1.000 17.63819 320 GLY A O 1
ATOM 2381 N N . PHE A 1 321 ? 8.73521 -16.89009 66.43743 1.000 18.25025 321 PHE A N 1
ATOM 2382 C CA . PHE A 1 321 ? 8.73232 -18.12153 65.66015 1.000 19.36748 321 PHE A CA 1
ATOM 2383 C C . PHE A 1 321 ? 7.91570 -19.17847 66.39126 1.000 20.14978 321 PHE A C 1
ATOM 2384 O O . PHE A 1 321 ? 8.02623 -19.32774 67.61116 1.000 20.74395 321 PHE A O 1
ATOM 2392 N N . ILE A 1 322 ? 7.08056 -19.90085 65.64354 1.000 19.49764 322 ILE A N 1
ATOM 2393 C CA . ILE A 1 322 ? 6.20416 -20.92598 66.20337 1.000 17.67329 322 ILE A CA 1
ATOM 2394 C C . ILE A 1 322 ? 6.26786 -22.16889 65.32677 1.000 19.30782 322 ILE A C 1
ATOM 2395 O O . ILE A 1 322 ? 6.57977 -22.10197 64.13302 1.000 17.75940 322 ILE A O 1
ATOM 2400 N N . THR A 1 323 ? 5.96639 -23.31903 65.92879 1.000 21.06521 323 THR A N 1
ATOM 2401 C CA . THR A 1 323 ? 5.73181 -24.55158 65.19142 1.000 19.98698 323 THR A CA 1
ATOM 2402 C C . THR A 1 323 ? 4.32986 -25.04399 65.51416 1.000 20.42698 323 THR A C 1
ATOM 2403 O O . THR A 1 323 ? 3.71903 -24.62940 66.50350 1.000 22.24992 323 THR A O 1
ATOM 2407 N N . PHE A 1 324 ? 3.79657 -25.91470 64.66240 1.000 20.55510 324 PHE A N 1
ATOM 2408 C CA . PHE A 1 324 ? 2.45264 -26.39415 64.93100 1.000 21.84115 324 PHE A CA 1
ATOM 2409 C C . PHE A 1 324 ? 2.24069 -27.75847 64.29787 1.000 20.73955 324 PHE A C 1
ATOM 2410 O O . PHE A 1 324 ? 2.93770 -28.16153 63.36173 1.000 25.41228 324 PHE A O 1
ATOM 2418 N N . SER A 1 325 ? 1.26569 -28.46627 64.84815 1.000 23.92570 325 SER A N 1
ATOM 2419 C CA . SER A 1 325 ? 0.69722 -29.65565 64.25112 1.000 25.85513 325 SER A CA 1
ATOM 2420 C C . SER A 1 325 ? -0.79460 -29.42774 64.08406 1.000 24.94177 325 SER A C 1
ATOM 2421 O O . SER A 1 325 ? -1.37422 -28.49434 64.64798 1.000 27.24420 325 SER A O 1
ATOM 2424 N N . GLY A 1 326 ? -1.41576 -30.29367 63.29681 1.000 23.25683 326 GLY A N 1
ATOM 2425 C CA . GLY A 1 326 ? -2.85598 -30.24806 63.15278 1.000 25.02059 326 GLY A CA 1
ATOM 2426 C C . GLY A 1 326 ? -3.29823 -31.11254 61.99521 1.000 28.43789 326 GLY A C 1
ATOM 2427 O O . GLY A 1 326 ? -2.59750 -32.04252 61.59734 1.000 26.37127 326 GLY A O 1
ATOM 2428 N N . ASN A 1 327 ? -4.47671 -30.79939 61.47174 1.000 25.84225 327 ASN A N 1
ATOM 2429 C CA . ASN A 1 327 ? -4.99881 -31.49368 60.30913 1.000 29.82100 327 ASN A CA 1
ATOM 2430 C C . ASN A 1 327 ? -5.53248 -30.47537 59.31999 1.000 27.84883 327 ASN A C 1
ATOM 2431 O O . ASN A 1 327 ? -5.94498 -29.37732 59.69629 1.000 29.57651 327 ASN A O 1
ATOM 2436 N N . VAL A 1 328 ? -5.48924 -30.84129 58.04751 1.000 26.09219 328 VAL A N 1
ATOM 2437 C CA . VAL A 1 328 ? -6.16492 -30.10105 56.99365 1.000 25.67839 328 VAL A CA 1
ATOM 2438 C C . VAL A 1 328 ? -7.02749 -31.09905 56.24348 1.000 30.10900 328 VAL A C 1
ATOM 2439 O O . VAL A 1 328 ? -6.50560 -32.07661 55.69080 1.000 28.98761 328 VAL A O 1
ATOM 2443 N N . HIS A 1 329 ? -8.34031 -30.86860 56.24584 1.000 25.37498 329 HIS A N 1
ATOM 2444 C CA . HIS A 1 329 ? -9.29980 -31.78453 55.63428 1.000 27.61418 329 HIS A CA 1
ATOM 2445 C C . HIS A 1 329 ? -9.05114 -33.21306 56.11222 1.000 31.83886 329 HIS A C 1
ATOM 2446 O O . HIS A 1 329 ? -8.97666 -34.16076 55.32526 1.000 35.31417 329 HIS A O 1
ATOM 2453 N N . SER A 1 330 ? -8.88009 -33.34241 57.42817 1.000 30.88817 330 SER A N 1
ATOM 2454 C CA . SER A 1 330 ? -8.74645 -34.60461 58.15403 1.000 37.41241 330 SER A CA 1
ATOM 2455 C C . SER A 1 330 ? -7.44789 -35.34252 57.85053 1.000 39.24515 330 SER A C 1
ATOM 2456 O O . SER A 1 330 ? -7.31811 -36.52227 58.20255 1.000 46.23786 330 SER A O 1
ATOM 2459 N N . LYS A 1 331 ? -6.47768 -34.68731 57.22067 1.000 31.07060 331 LYS A N 1
ATOM 2460 C CA . LYS A 1 331 ? -5.16211 -35.26637 56.98963 1.000 32.03226 331 LYS A CA 1
ATOM 2461 C C . LYS A 1 331 ? -4.13577 -34.57463 57.87321 1.000 33.76138 331 LYS A C 1
ATOM 2462 O O . LYS A 1 331 ? -4.08835 -33.33729 57.89649 1.000 31.44546 331 LYS A O 1
ATOM 2468 N N . PRO A 1 332 ? -3.30907 -35.31904 58.60839 1.000 28.42782 332 PRO A N 1
ATOM 2469 C CA . PRO A 1 332 ? -2.36834 -34.67974 59.53890 1.000 26.09207 332 PRO A CA 1
ATOM 2470 C C . PRO A 1 332 ? -1.33715 -33.83561 58.80575 1.000 24.89319 332 PRO A C 1
ATOM 2471 O O . PRO A 1 332 ? -0.83165 -34.21468 57.74545 1.000 27.69672 332 PRO A O 1
ATOM 2475 N N . VAL A 1 333 ? -1.03186 -32.67350 59.38403 1.000 23.85540 333 VAL A N 1
ATOM 2476 C CA . VAL A 1 333 ? 0.00228 -31.78903 58.86241 1.000 27.68904 333 VAL A CA 1
ATOM 2477 C C . VAL A 1 333 ? 0.84092 -31.26152 60.01659 1.000 21.76092 333 VAL A C 1
ATOM 2478 O O . VAL A 1 333 ? 0.47496 -31.36094 61.18800 1.000 24.85741 333 VAL A O 1
ATOM 2482 N N . GLN A 1 334 ? 1.98236 -30.68191 59.65727 1.000 23.35062 334 GLN A N 1
ATOM 2483 C CA . GLN A 1 334 ? 2.80258 -29.91683 60.58386 1.000 25.58095 334 GLN A CA 1
ATOM 2484 C C . GLN A 1 334 ? 3.38682 -28.73230 59.82607 1.000 23.65626 334 GLN A C 1
ATOM 2485 O O . GLN A 1 334 ? 3.44191 -28.72666 58.59205 1.000 25.41906 334 GLN A O 1
ATOM 2491 N N . GLY A 1 335 ? 3.80452 -27.71787 60.56625 1.000 22.45830 335 GLY A N 1
ATOM 2492 C CA . GLY A 1 335 ? 4.41474 -26.57668 59.91966 1.000 20.83077 335 GLY A CA 1
ATOM 2493 C C . GLY A 1 335 ? 5.01929 -25.62530 60.91783 1.000 19.84013 335 GLY A C 1
ATOM 2494 O O . GLY A 1 335 ? 5.20198 -25.96064 62.08927 1.000 21.40748 335 GLY A O 1
ATOM 2495 N N . TYR A 1 336 ? 5.31935 -24.42256 60.42988 1.000 17.91221 336 TYR A N 1
ATOM 2496 C CA . TYR A 1 336 ? 5.99149 -23.40149 61.21635 1.000 19.84528 336 TYR A CA 1
ATOM 2497 C C . TYR A 1 336 ? 5.48416 -22.04459 60.75003 1.000 18.87821 336 TYR A C 1
ATOM 2498 O O . TYR A 1 336 ? 4.77718 -21.93357 59.74427 1.000 18.60788 336 TYR A O 1
ATOM 2507 N N . GLY A 1 337 ? 5.87062 -21.00867 61.48047 1.000 17.10740 337 GLY A N 1
ATOM 2508 C CA . GLY A 1 337 ? 5.49451 -19.66345 61.07768 1.000 17.93646 337 GLY A CA 1
ATOM 2509 C C . GLY A 1 337 ? 5.80056 -18.67305 62.16781 1.000 16.47029 337 GLY A C 1
ATOM 2510 O O . GLY A 1 337 ? 6.77966 -18.82232 62.90412 1.000 19.13088 337 GLY A O 1
ATOM 2511 N N . LEU A 1 338 ? 4.94364 -17.66134 62.27275 1.000 15.38699 338 LEU A N 1
ATOM 2512 C CA . LEU A 1 338 ? 5.16432 -16.59361 63.23691 1.000 17.46916 338 LEU A CA 1
ATOM 2513 C C . LEU A 1 338 ? 3.84353 -16.18118 63.86926 1.000 18.42969 338 LEU A C 1
ATOM 2514 O O . LEU A 1 338 ? 2.79866 -16.16922 63.20865 1.000 18.27563 338 LEU A O 1
ATOM 2519 N N . VAL A 1 339 ? 3.89346 -15.86982 65.16427 1.000 14.98153 339 VAL A N 1
ATOM 2520 C CA . VAL A 1 339 ? 2.77930 -15.24669 65.86625 1.000 15.92506 339 VAL A CA 1
ATOM 2521 C C . VAL A 1 339 ? 3.18568 -13.83031 66.24090 1.000 16.74543 339 VAL A C 1
ATOM 2522 O O . VAL A 1 339 ? 4.30495 -13.59459 66.71884 1.000 15.92182 339 VAL A O 1
ATOM 2526 N N . GLU A 1 340 ? 2.29692 -12.88092 65.97380 1.000 15.65695 340 GLU A N 1
ATOM 2527 C CA . GLU A 1 340 ? 2.44962 -11.50890 66.42965 1.000 14.80806 340 GLU A CA 1
ATOM 2528 C C . GLU A 1 340 ? 1.37994 -11.21283 67.46891 1.000 18.75511 340 GLU A C 1
ATOM 2529 O O . GLU A 1 340 ? 0.19656 -11.48163 67.23654 1.000 17.19018 340 GLU A O 1
ATOM 2535 N N . ILE A 1 341 ? 1.79861 -10.68368 68.61783 1.000 19.45773 341 ILE A N 1
ATOM 2536 C CA . ILE A 1 341 ? 0.87702 -10.23760 69.65809 1.000 18.91778 341 ILE A CA 1
ATOM 2537 C C . ILE A 1 341 ? 1.16822 -8.77430 69.91787 1.000 16.46364 341 ILE A C 1
ATOM 2538 O O . ILE A 1 341 ? 2.28048 -8.42163 70.33429 1.000 17.88065 341 ILE A O 1
ATOM 2543 N N . VAL A 1 342 ? 0.18279 -7.92230 69.65904 1.000 15.86786 342 VAL A N 1
ATOM 2544 C CA . VAL A 1 342 ? 0.35758 -6.47804 69.73114 1.000 16.28481 342 VAL A CA 1
ATOM 2545 C C . VAL A 1 342 ? -0.76273 -5.88533 70.56735 1.000 16.76079 342 VAL A C 1
ATOM 2546 O O . VAL A 1 342 ? -1.92657 -6.26227 70.40884 1.000 19.48134 342 VAL A O 1
ATOM 2550 N N . TYR A 1 343 ? -0.39648 -4.96731 71.45945 1.000 20.30808 343 TYR A N 1
ATOM 2551 C CA . TYR A 1 343 ? -1.31745 -4.05806 72.12697 1.000 18.13501 343 TYR A CA 1
ATOM 2552 C C . TYR A 1 343 ? -1.05235 -2.65648 71.59579 1.000 18.69578 343 TYR A C 1
ATOM 2553 O O . TYR A 1 343 ? 0.07622 -2.15574 71.69517 1.000 20.13897 343 TYR A O 1
ATOM 2562 N N . SER A 1 344 ? -2.07180 -2.03161 71.00894 1.000 19.84161 344 SER A N 1
ATOM 2563 C CA . SER A 1 344 ? -1.92653 -0.62827 70.64537 1.000 19.75281 344 SER A CA 1
ATOM 2564 C C . SER A 1 344 ? -2.13295 0.27096 71.84865 1.000 24.92242 344 SER A C 1
ATOM 2565 O O . SER A 1 344 ? -1.73942 1.43962 71.81156 1.000 24.82792 344 SER A O 1
ATOM 2568 N N . THR A 1 345 ? -2.74360 -0.26453 72.90399 1.000 20.78116 345 THR A N 1
ATOM 2569 C CA . THR A 1 345 ? -2.83317 0.37929 74.20019 1.000 20.42639 345 THR A CA 1
ATOM 2570 C C . THR A 1 345 ? -2.88554 -0.71459 75.25111 1.000 19.91844 345 THR A C 1
ATOM 2571 O O . THR A 1 345 ? -3.41842 -1.80395 75.01306 1.000 25.71610 345 THR A O 1
ATOM 2575 N N . TRP A 1 346 ? -2.33663 -0.41612 76.41850 1.000 25.43788 346 TRP A N 1
ATOM 2576 C CA . TRP A 1 346 ? -2.43328 -1.34112 77.53495 1.000 30.03299 346 TRP A CA 1
ATOM 2577 C C . TRP A 1 346 ? -3.69897 -1.12249 78.36266 1.000 38.06087 346 TRP A C 1
ATOM 2578 O O . TRP A 1 346 ? -3.94127 -1.87276 79.31356 1.000 42.25519 346 TRP A O 1
ATOM 2589 N N . ASP A 1 347 ? -4.51573 -0.13478 78.00547 1.000 30.38434 347 ASP A N 1
ATOM 2590 C CA . ASP A 1 347 ? -5.83544 0.08112 78.60332 1.000 32.69389 347 ASP A CA 1
ATOM 2591 C C . ASP A 1 347 ? -6.90241 -0.33779 77.59438 1.000 31.64309 347 ASP A C 1
ATOM 2592 O O . ASP A 1 347 ? -7.58938 0.49173 76.98701 1.000 30.06319 347 ASP A O 1
ATOM 2597 N N . VAL A 1 348 ? -7.03984 -1.64941 77.42026 1.000 35.27959 348 VAL A N 1
ATOM 2598 C CA . VAL A 1 348 ? -7.82915 -2.20581 76.32182 1.000 36.73989 348 VAL A CA 1
ATOM 2599 C C . VAL A 1 348 ? -9.31937 -1.91825 76.47885 1.000 40.03336 348 VAL A C 1
ATOM 2600 O O . VAL A 1 348 ? -10.01742 -1.71931 75.48065 1.000 38.36212 348 VAL A O 1
#

Nearest PDB structures (foldseek):
  7a0q-assembly1_A  TM=1.003E+00  e=3.388E-64  Fusarium vanettenii 77-13-4
  2ich-assembly2_B  TM=7.868E-01  e=8.751E-17  Nitrosomonas europaea
  2ich-assembly1_A  TM=7.783E-01  e=8.751E-17  Nitrosomonas europaea
  8p98-assembly1_A  TM=1.559E-01  e=6.396E+00  Bacteroides thetaiotaomicron VPI-5482
  8p97-assembly1_A  TM=1.015E-01  e=4.753E+00  Bacteroides thetaiotaomicron VPI-5482